Protein AF-0000000078037672 (afdb_homodimer)

Foldseek 3Di:
DAFEEEEEALDPVVQVVVCVVVVVVPHHYDYHNDLVRVLVCCVPVVGQEYEFEQDDPDDGSVNSVVVQVPPPVNVVGHHYHYDYPDPVVVVVVVCVVPPDPDDDDPPDDPVVVVVVVCVVVVHDPD/DAFEEEEEAQDPVVQVVVCVVVVVVPHHYDYHNDLVRVLVCCVPVVGQEYEFEQDDPDDGSVNSVVVQVPPPVNVVGHHYHYDYPDPVVVVVVVCVVPPDPDDDDPPDDPVVVVVVVCVVVVHDPD

InterPro domains:
  IPR001789 Signal transduction response regulator, receiver domain [PF00072] (5-117)
  IPR001789 Signal transduction response regulator, receiver domain [PS50110] (4-121)
  IPR001789 Signal transduction response regulator, receiver domain [SM00448] (3-117)
  IPR011006 CheY-like superfamily [SSF52172] (3-122)
  IPR039420 Transcriptional regulatory protein WalR-like [PTHR48111] (4-121)

Sequence (252 aa):
MSHKILVVDDEEAISLALEFLLKRAGYEVAVARDGVEALERIAKWRPDLVLLDIMMPGKDGFEVCQTVRGMSELTPQPKIFMLTAKGREVERTKGLAVGADDYVVKPFSTEELLKRVAQHLGSEAAMSHKILVVDDEEAISLALEFLLKRAGYEVAVARDGVEALERIAKWRPDLVLLDIMMPGKDGFEVCQTVRGMSELTPQPKIFMLTAKGREVERTKGLAVGADDYVVKPFSTEELLKRVAQHLGSEAA

pLDDT: mean 82.84, std 16.14, range [42.06, 98.44]

Solvent-accessible surface area (backbone atoms only — not comparable to full-atom values): 13136 Å² total; per-residue (Å²): 132,64,54,33,36,34,34,33,32,60,50,59,73,57,40,49,53,48,43,53,54,42,40,74,50,56,35,42,66,48,78,25,55,41,39,69,51,36,54,54,44,44,72,73,66,56,36,54,29,33,43,31,31,35,88,32,80,81,54,30,30,25,57,44,39,39,53,54,67,64,39,76,84,48,76,75,65,50,43,27,32,37,33,31,73,42,62,70,44,49,63,32,14,60,22,22,41,13,74,58,73,43,75,44,43,43,88,67,57,69,67,56,53,52,52,52,52,20,64,74,67,69,41,75,71,116,131,64,55,33,36,35,35,31,30,59,49,60,72,57,40,50,52,51,43,54,54,42,42,73,54,55,34,43,67,50,77,22,54,41,40,68,52,36,54,54,44,44,71,72,67,56,36,53,28,33,41,30,32,35,88,32,81,81,52,32,31,24,57,44,40,39,53,53,66,66,39,76,84,47,78,77,65,51,42,28,31,38,33,34,72,42,60,69,41,49,63,35,14,60,18,25,38,12,76,57,71,44,77,43,44,44,89,66,56,67,68,57,54,51,50,50,51,20,64,75,67,70,43,76,71,114

Nearest PDB structures (foldseek):
  4h60-assembly1_A  TM=7.393E-01  e=2.269E-09  Vibrio cholerae O395
  6ifh-assembly1_A  TM=7.103E-01  e=2.425E-09  Paenisporosarcina sp. TG-14
  3q15-assembly2_D-3  TM=7.397E-01  e=5.135E-08  Bacillus subtilis
  3c3m-assembly1_A-2  TM=6.784E-01  e=8.171E-08  Methanoculleus marisnigri JR1
  3gt7-assembly1_A  TM=6.636E-01  e=9.331E-08  Syntrophus aciditrophicus SB

Secondary structure (DSSP, 8-state):
-PPEEEEE-S-HHHHHHHHHHHHHTT-EEEEESSHHHHHHHHHHH--SEEEEES--SSS-HHHHHHHHHT-TT-SSPPEEEEEES-HHHHHHHHHHTS--SEEEESS--HHHHHHHHHHHHT----/-PPEEEEE-S-HHHHHHHHHHHHHTT-EEEEESSHHHHHHHHHHH--SEEEEES--SSS-HHHHHHHHHT-TT-SSPPEEEEEES-HHHHHHHHHHTTT-SEEEESS--HHHHHHHHHHHHT----

Radius of gyration: 20.52 Å; Cα contacts (8 Å, |Δi|>4): 484; chains: 2; bounding box: 32×61×44 Å

Organism: Hydrogenophilus therm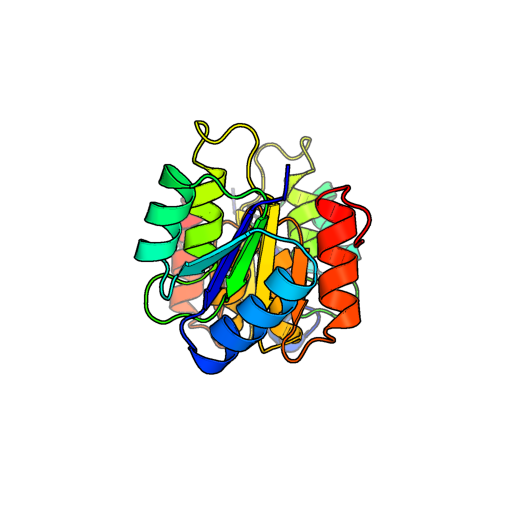oluteolus (NCBI:txid297)

Structure (mmCIF, N/CA/C/O backbone):
data_AF-0000000078037672-model_v1
#
loop_
_entity.id
_entity.type
_entity.pdbx_description
1 polymer 'Response regulator'
#
loop_
_atom_site.group_PDB
_atom_site.id
_atom_site.type_symbol
_atom_site.label_atom_id
_atom_site.label_alt_id
_atom_site.label_comp_id
_atom_site.label_asym_id
_atom_site.label_entity_id
_atom_site.label_seq_id
_atom_site.pdbx_PDB_ins_code
_atom_site.Cartn_x
_atom_site.Cartn_y
_atom_site.Cartn_z
_atom_site.occupancy
_atom_site.B_iso_or_equiv
_atom_site.auth_seq_id
_atom_site.auth_comp_id
_atom_site.auth_asym_id
_atom_site.auth_atom_id
_atom_site.pdbx_PDB_model_num
ATOM 1 N N . MET A 1 1 ? 8.938 -32.219 -2.871 1 64.56 1 MET A N 1
ATOM 2 C CA . MET A 1 1 ? 7.59 -32 -3.387 1 64.56 1 MET A CA 1
ATOM 3 C C . MET A 1 1 ? 7.5 -30.656 -4.109 1 64.56 1 MET A C 1
ATOM 5 O O . MET A 1 1 ? 8.273 -29.734 -3.826 1 64.56 1 MET A O 1
ATOM 9 N N . SER A 1 2 ? 6.816 -30.578 -5.254 1 89 2 SER A N 1
ATOM 10 C CA . SER A 1 2 ? 6.77 -29.375 -6.09 1 89 2 SER A CA 1
ATOM 11 C C . SER A 1 2 ? 6.004 -28.25 -5.402 1 89 2 SER A C 1
ATOM 13 O O . SER A 1 2 ? 4.984 -28.484 -4.754 1 89 2 SER A O 1
ATOM 15 N N . HIS A 1 3 ? 6.602 -27.172 -5.434 1 95.31 3 HIS A N 1
ATOM 16 C CA . HIS A 1 3 ? 5.922 -26.031 -4.832 1 95.31 3 HIS A CA 1
ATOM 17 C C . HIS A 1 3 ? 4.637 -25.703 -5.582 1 95.31 3 HIS A C 1
ATOM 19 O O . HIS A 1 3 ? 4.57 -25.859 -6.805 1 95.31 3 HIS A O 1
ATOM 25 N N . LYS A 1 4 ? 3.66 -25.344 -4.832 1 97.44 4 LYS A N 1
ATOM 26 C CA . LYS A 1 4 ? 2.359 -24.953 -5.367 1 97.44 4 LYS A CA 1
ATOM 27 C C . LYS A 1 4 ? 2.279 -23.438 -5.57 1 97.44 4 LYS A C 1
ATOM 29 O O . LYS A 1 4 ? 2.555 -22.672 -4.648 1 97.44 4 LYS A O 1
ATOM 34 N N . ILE A 1 5 ? 1.884 -23.047 -6.812 1 97.88 5 ILE A N 1
ATOM 35 C CA . ILE A 1 5 ? 1.756 -21.625 -7.113 1 97.88 5 ILE A CA 1
ATOM 36 C C . ILE A 1 5 ? 0.353 -21.344 -7.637 1 97.88 5 ILE A C 1
ATOM 38 O O . ILE A 1 5 ? -0.127 -22.016 -8.555 1 97.88 5 ILE A O 1
ATOM 42 N N . LEU A 1 6 ? -0.301 -20.375 -6.996 1 98.44 6 LEU A N 1
ATOM 43 C CA . LEU A 1 6 ? -1.594 -19.906 -7.477 1 98.44 6 LEU A CA 1
ATOM 44 C C . LEU A 1 6 ? -1.434 -18.609 -8.273 1 98.44 6 LEU A C 1
ATOM 46 O O . LEU A 1 6 ? -0.831 -17.656 -7.789 1 98.44 6 LEU A O 1
ATOM 50 N N . VAL A 1 7 ? -1.952 -18.625 -9.469 1 97.94 7 VAL A N 1
ATOM 51 C CA . VAL A 1 7 ? -1.982 -17.438 -10.312 1 97.94 7 VAL A CA 1
ATOM 52 C C . VAL A 1 7 ? -3.381 -16.812 -10.289 1 97.94 7 VAL A C 1
ATOM 54 O O . VAL A 1 7 ? -4.367 -17.484 -10.602 1 97.94 7 VAL A O 1
ATOM 57 N N . VAL A 1 8 ? -3.43 -15.539 -9.898 1 96.31 8 VAL A N 1
ATOM 58 C CA . VAL A 1 8 ? -4.703 -14.836 -9.805 1 96.31 8 VAL A CA 1
ATOM 59 C C . VAL A 1 8 ? -4.711 -13.648 -10.758 1 96.31 8 VAL A C 1
ATOM 61 O O . VAL A 1 8 ? -4.023 -12.656 -10.531 1 96.31 8 VAL A O 1
ATOM 64 N N . ASP A 1 9 ? -5.512 -13.789 -11.797 1 92.88 9 ASP A N 1
ATOM 65 C CA . ASP A 1 9 ? -5.609 -12.773 -12.844 1 92.88 9 ASP A CA 1
ATOM 66 C C . ASP A 1 9 ? -6.93 -12.891 -13.602 1 92.88 9 ASP A C 1
ATOM 68 O O . ASP A 1 9 ? -7.328 -13.992 -13.992 1 92.88 9 ASP A O 1
ATOM 72 N N . ASP A 1 10 ? -7.555 -11.781 -13.797 1 88.5 10 ASP A N 1
ATOM 73 C CA . ASP A 1 10 ? -8.836 -11.859 -14.5 1 88.5 10 ASP A CA 1
ATOM 74 C C . ASP A 1 10 ? -8.625 -11.922 -16.016 1 88.5 10 ASP A C 1
ATOM 76 O O . ASP A 1 10 ? -9.555 -12.266 -16.75 1 88.5 10 ASP A O 1
ATOM 80 N N . GLU A 1 11 ? -7.473 -11.555 -16.438 1 88 11 GLU A N 1
ATOM 81 C CA . GLU A 1 11 ? -7.16 -11.688 -17.844 1 88 11 GLU A CA 1
ATOM 82 C C . GLU A 1 11 ? -6.652 -13.086 -18.172 1 88 11 GLU A C 1
ATOM 84 O O . GLU A 1 11 ? -5.516 -13.438 -17.844 1 88 11 GLU A O 1
ATOM 89 N N . GLU A 1 12 ? -7.383 -13.828 -18.922 1 91.38 12 GLU A N 1
ATOM 90 C CA . GLU A 1 12 ? -7.121 -15.242 -19.188 1 91.38 12 GLU A CA 1
ATOM 91 C C . GLU A 1 12 ? -5.793 -15.422 -19.906 1 91.38 12 GLU A C 1
ATOM 93 O O . GLU A 1 12 ? -5.062 -16.375 -19.656 1 91.38 12 GLU A O 1
ATOM 98 N N . ALA A 1 13 ? -5.562 -14.516 -20.844 1 91.25 13 ALA A N 1
ATOM 99 C CA . ALA A 1 13 ? -4.328 -14.633 -21.609 1 91.25 13 ALA A CA 1
ATOM 100 C C . ALA A 1 13 ? -3.107 -14.586 -20.703 1 91.25 13 ALA A C 1
ATOM 102 O O . ALA A 1 13 ? -2.158 -15.352 -20.875 1 91.25 13 ALA A O 1
ATOM 103 N N . ILE A 1 14 ? -3.178 -13.781 -19.688 1 89.44 14 ILE A N 1
ATOM 104 C CA . ILE A 1 14 ? -2.061 -13.625 -18.766 1 89.44 14 ILE A CA 1
ATOM 105 C C . ILE A 1 14 ? -1.977 -14.844 -17.844 1 89.44 14 ILE A C 1
ATOM 107 O O . ILE A 1 14 ? -0.895 -15.391 -17.625 1 89.44 14 ILE A O 1
ATOM 111 N N . SER A 1 15 ? -3.072 -15.227 -17.281 1 94.25 15 SER A N 1
ATOM 112 C CA . SER A 1 15 ? -3.078 -16.359 -16.344 1 94.25 15 SER A CA 1
ATOM 113 C C . SER A 1 15 ? -2.615 -17.641 -17.031 1 94.25 15 SER A C 1
ATOM 115 O O . SER A 1 15 ? -1.881 -18.438 -16.453 1 94.25 15 SER A O 1
ATOM 117 N N . LEU A 1 16 ? -2.961 -17.844 -18.281 1 93.94 16 LEU A N 1
ATOM 118 C CA . LEU A 1 16 ? -2.57 -19.047 -19.016 1 93.94 16 LEU A CA 1
ATOM 119 C C . LEU A 1 16 ? -1.076 -19.016 -19.328 1 93.94 16 LEU A C 1
ATOM 121 O O . LEU A 1 16 ? -0.4 -20.047 -19.203 1 93.94 16 LEU A O 1
ATOM 125 N N . ALA A 1 17 ? -0.67 -17.922 -19.797 1 94.44 17 ALA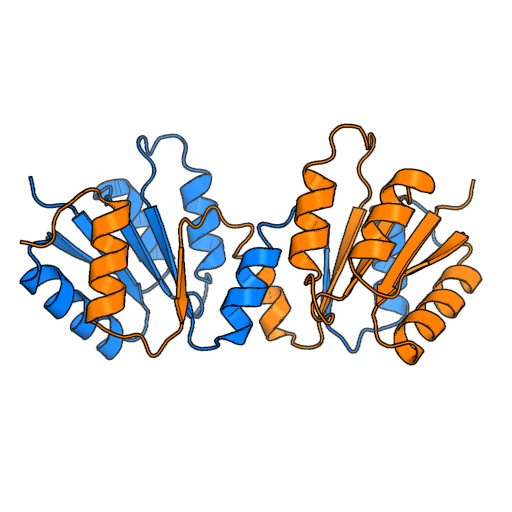 A N 1
ATOM 126 C CA . ALA A 1 17 ? 0.756 -17.781 -20.078 1 94.44 17 ALA A CA 1
ATOM 127 C C . ALA A 1 17 ? 1.594 -18.062 -18.828 1 94.44 17 ALA A C 1
ATOM 129 O O . ALA A 1 17 ? 2.586 -18.797 -18.906 1 94.44 17 ALA A O 1
ATOM 130 N N . LEU A 1 18 ? 1.169 -17.547 -17.719 1 96.44 18 LEU A N 1
ATOM 131 C CA . LEU A 1 18 ? 1.886 -17.75 -16.469 1 96.44 18 LEU A CA 1
ATOM 132 C C . LEU A 1 18 ? 1.801 -19.203 -16.016 1 96.44 18 LEU A C 1
ATOM 134 O O . LEU A 1 18 ? 2.777 -19.766 -15.516 1 96.44 18 LEU A O 1
ATOM 138 N N . GLU A 1 19 ? 0.658 -19.828 -16.203 1 97 19 GLU A N 1
ATOM 139 C CA . GLU A 1 19 ? 0.494 -21.234 -15.844 1 97 19 GLU A CA 1
ATOM 140 C C . GLU A 1 19 ? 1.464 -22.109 -16.625 1 97 19 GLU A C 1
ATOM 142 O O . GLU A 1 19 ? 2.139 -22.969 -16.062 1 97 19 GLU A O 1
ATOM 147 N N . PHE A 1 20 ? 1.532 -21.891 -17.891 1 96.06 20 PHE A N 1
ATOM 148 C CA . PHE A 1 20 ? 2.408 -22.672 -18.766 1 96.06 20 PHE A CA 1
ATOM 149 C C . PHE A 1 20 ? 3.865 -22.516 -18.344 1 96.06 20 PHE A C 1
ATOM 151 O O . PHE A 1 20 ? 4.578 -23.5 -18.172 1 96.06 20 PHE A O 1
ATOM 158 N N . LEU A 1 21 ? 4.195 -21.281 -18.141 1 95.38 21 LEU A N 1
ATOM 159 C CA . LEU A 1 21 ? 5.562 -20.953 -17.766 1 95.38 21 LEU A CA 1
ATOM 160 C C . LEU A 1 21 ? 5.949 -21.625 -16.453 1 95.38 21 LEU A C 1
ATOM 162 O O . LEU A 1 21 ? 7.004 -22.266 -16.375 1 95.38 21 LEU A O 1
ATOM 166 N N . LEU A 1 22 ? 5.125 -21.562 -15.492 1 96.75 22 LEU A N 1
ATOM 167 C CA . LEU A 1 22 ? 5.43 -22.062 -14.156 1 96.75 22 LEU A CA 1
ATOM 168 C C . LEU A 1 22 ? 5.398 -23.594 -14.133 1 96.75 22 LEU A C 1
ATOM 170 O O . LEU A 1 22 ? 6.207 -24.219 -13.445 1 96.75 22 LEU A O 1
ATOM 174 N N . LYS A 1 23 ? 4.5 -24.203 -14.883 1 96.69 23 LYS A N 1
ATOM 175 C CA . LYS A 1 23 ? 4.473 -25.656 -14.984 1 96.69 23 LYS A CA 1
ATOM 176 C C . LYS A 1 23 ? 5.742 -26.188 -15.641 1 96.69 23 LYS A C 1
ATOM 178 O O . LYS A 1 23 ? 6.301 -27.188 -15.195 1 96.69 23 LYS A O 1
ATOM 183 N N . ARG A 1 24 ? 6.16 -25.469 -16.625 1 95 24 ARG A N 1
ATOM 184 C CA . ARG A 1 24 ? 7.387 -25.859 -17.312 1 95 24 ARG A CA 1
ATOM 185 C C . ARG A 1 24 ? 8.586 -25.781 -16.375 1 95 24 ARG A C 1
ATOM 187 O O . ARG A 1 24 ? 9.539 -26.547 -16.516 1 95 24 ARG A O 1
ATOM 194 N N . ALA A 1 25 ? 8.492 -24.922 -15.422 1 94.38 25 ALA A N 1
ATOM 195 C CA . ALA A 1 25 ? 9.578 -24.734 -14.461 1 94.38 25 ALA A CA 1
ATOM 196 C C . ALA A 1 25 ? 9.5 -25.766 -13.336 1 94.38 25 ALA A C 1
ATOM 198 O O . ALA A 1 25 ? 10.375 -25.812 -12.469 1 94.38 25 ALA A O 1
ATOM 199 N N . GLY A 1 26 ? 8.445 -26.531 -13.289 1 94.75 26 GLY A N 1
ATOM 200 C CA . GLY A 1 26 ? 8.383 -27.641 -12.359 1 94.75 26 GLY A CA 1
ATOM 201 C C . GLY A 1 26 ? 7.441 -27.391 -11.195 1 94.75 26 GLY A C 1
ATOM 202 O O . GLY A 1 26 ? 7.418 -28.156 -10.234 1 94.75 26 GLY A O 1
ATOM 203 N N . TYR A 1 27 ? 6.609 -26.406 -11.266 1 96.69 27 TYR A N 1
ATOM 204 C CA . TYR A 1 27 ? 5.695 -26.094 -10.172 1 96.69 27 TYR A CA 1
ATOM 205 C C . TYR A 1 27 ? 4.316 -26.688 -10.43 1 96.69 27 TYR A C 1
ATOM 207 O O . TYR A 1 27 ? 3.949 -26.953 -11.57 1 96.69 27 TYR A O 1
ATOM 215 N N . GLU A 1 28 ? 3.668 -26.969 -9.391 1 97.62 28 GLU A N 1
ATOM 216 C CA . GLU A 1 28 ? 2.229 -27.203 -9.477 1 97.62 28 GLU A CA 1
ATOM 217 C C . GLU A 1 28 ? 1.464 -25.875 -9.508 1 97.62 28 GLU A C 1
ATOM 219 O O . GLU A 1 28 ? 1.705 -25 -8.688 1 97.62 28 GLU A O 1
ATOM 224 N N . VAL A 1 29 ? 0.578 -25.812 -10.492 1 97.81 29 VAL A N 1
ATOM 225 C CA . VAL A 1 29 ? 0.003 -24.484 -10.695 1 97.81 29 VAL A CA 1
ATOM 226 C C . VAL A 1 29 ? -1.52 -24.578 -10.758 1 97.81 29 VAL A C 1
ATOM 228 O O . VAL A 1 29 ? -2.064 -25.5 -11.375 1 97.81 29 VAL A O 1
ATOM 231 N N . ALA A 1 30 ? -2.188 -23.719 -10.141 1 98.12 30 ALA A N 1
ATOM 232 C CA . ALA A 1 30 ? -3.621 -23.484 -10.281 1 98.12 30 ALA A CA 1
ATOM 233 C C . ALA A 1 30 ? -3.896 -22.016 -10.633 1 98.12 30 ALA A C 1
ATOM 235 O O . ALA A 1 30 ? -3.023 -21.156 -10.484 1 98.12 30 ALA A O 1
ATOM 236 N N . VAL A 1 31 ? -5.129 -21.766 -11.102 1 97.62 31 VAL A N 1
ATOM 237 C CA . VAL A 1 31 ? -5.484 -20.422 -11.547 1 97.62 31 VAL A CA 1
ATOM 238 C C . VAL A 1 31 ? -6.801 -19.984 -10.906 1 97.62 31 VAL A C 1
ATOM 240 O O . VAL A 1 31 ? -7.695 -20.812 -10.703 1 97.62 31 VAL A O 1
ATOM 243 N N . ALA A 1 32 ? -6.875 -18.75 -10.555 1 96.44 32 ALA A N 1
ATOM 244 C CA . ALA A 1 32 ? -8.109 -18.078 -10.156 1 96.44 32 ALA A CA 1
ATOM 245 C C . ALA A 1 32 ? -8.336 -16.828 -11 1 96.44 32 ALA A C 1
ATOM 247 O O . ALA A 1 32 ? -7.383 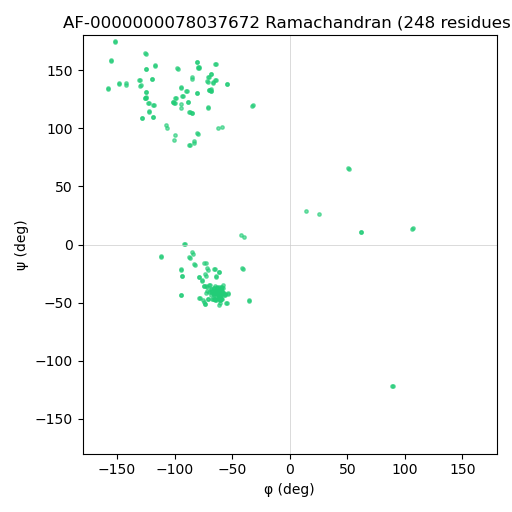-16.125 -11.367 1 96.44 32 ALA A O 1
ATOM 248 N N . ARG A 1 33 ? -9.602 -16.484 -11.172 1 92.44 33 ARG A N 1
ATOM 249 C CA . ARG A 1 33 ? -9.891 -15.43 -12.125 1 92.44 33 ARG A CA 1
ATOM 250 C C . ARG A 1 33 ? -10.406 -14.18 -11.422 1 92.44 33 ARG A C 1
ATOM 252 O O . ARG A 1 33 ? -10.672 -13.164 -12.062 1 92.44 33 ARG A O 1
ATOM 259 N N . ASP A 1 34 ? -10.711 -14.273 -10.164 1 88.44 34 ASP A N 1
ATOM 260 C CA . ASP A 1 34 ? -11.125 -13.125 -9.359 1 88.44 34 ASP A CA 1
ATOM 261 C C . ASP A 1 34 ? -10.758 -13.312 -7.895 1 88.44 34 ASP A C 1
ATOM 263 O O . ASP A 1 34 ? -10.242 -14.367 -7.508 1 88.44 34 ASP A O 1
ATOM 267 N N . GLY A 1 35 ? -10.969 -12.336 -7.086 1 89.38 35 GLY A N 1
ATOM 268 C CA . GLY A 1 35 ? -10.578 -12.344 -5.684 1 89.38 35 GLY A CA 1
ATOM 269 C C . GLY A 1 35 ? -11.305 -13.391 -4.867 1 89.38 35 GLY A C 1
ATOM 270 O O . GLY A 1 35 ? -10.711 -14.008 -3.975 1 89.38 35 GLY A O 1
ATOM 271 N N . VAL A 1 36 ? -12.562 -13.602 -5.211 1 89.69 36 VAL A N 1
ATOM 272 C CA . VAL A 1 36 ? -13.367 -14.57 -4.469 1 89.69 36 VAL A CA 1
ATOM 273 C C . VAL A 1 36 ? -12.836 -15.977 -4.715 1 89.69 36 VAL A C 1
ATOM 275 O O . VAL A 1 36 ? -12.586 -16.734 -3.766 1 89.69 36 VAL A O 1
ATOM 278 N N . GLU A 1 37 ? -12.609 -16.266 -5.918 1 94.38 37 GLU A N 1
ATOM 279 C CA . GLU A 1 37 ? -12.047 -17.562 -6.266 1 94.38 37 GLU A CA 1
ATOM 280 C C . GLU A 1 37 ? -10.656 -17.75 -5.668 1 94.38 37 GLU A C 1
ATOM 282 O O . GLU A 1 37 ? -10.305 -18.828 -5.223 1 94.38 37 GLU A O 1
ATOM 287 N N . ALA A 1 38 ? -9.93 -16.641 -5.66 1 96.31 38 ALA A N 1
ATOM 288 C CA . ALA A 1 38 ? -8.578 -16.688 -5.109 1 96.31 38 ALA A CA 1
ATOM 289 C C . ALA A 1 38 ? -8.594 -17.078 -3.631 1 96.31 38 ALA A C 1
ATOM 291 O O . ALA A 1 38 ? -7.859 -17.969 -3.207 1 96.31 38 ALA A O 1
ATOM 292 N N . LEU A 1 39 ? -9.445 -16.469 -2.902 1 93.94 39 LEU A N 1
ATOM 293 C CA . LEU A 1 39 ? -9.508 -16.719 -1.468 1 93.94 39 LEU A CA 1
ATOM 294 C C . LEU A 1 39 ? -9.953 -18.156 -1.188 1 93.94 39 LEU A C 1
ATOM 296 O O . LEU A 1 39 ? -9.43 -18.797 -0.274 1 93.94 39 LEU A O 1
ATOM 300 N N . GLU A 1 40 ? -10.875 -18.656 -2.004 1 95.31 40 GLU A N 1
ATOM 301 C CA . GLU A 1 40 ? -11.32 -20.031 -1.855 1 95.31 40 GLU A CA 1
ATOM 302 C C . GLU A 1 40 ? -10.188 -21.016 -2.117 1 95.31 40 GLU A C 1
ATOM 304 O O . GLU A 1 40 ? -9.992 -21.969 -1.362 1 95.31 40 GLU A O 1
ATOM 309 N N . ARG A 1 41 ? -9.414 -20.75 -3.117 1 97 41 ARG A N 1
ATOM 310 C CA . ARG A 1 41 ? -8.328 -21.641 -3.488 1 97 41 ARG A CA 1
ATOM 311 C C . ARG A 1 41 ? -7.188 -21.578 -2.477 1 97 41 ARG A C 1
ATOM 313 O O . ARG A 1 41 ? -6.555 -22.594 -2.174 1 97 41 ARG A O 1
ATOM 320 N N . ILE A 1 42 ? -6.965 -20.422 -1.977 1 96.81 42 ILE A N 1
ATOM 321 C CA . ILE A 1 42 ? -5.902 -20.266 -0.993 1 96.81 42 ILE A CA 1
ATOM 322 C C . ILE A 1 42 ? -6.242 -21.047 0.269 1 96.81 42 ILE A C 1
ATOM 324 O O . ILE A 1 42 ? -5.387 -21.75 0.826 1 96.81 42 ILE A O 1
ATOM 328 N N . ALA A 1 43 ? -7.473 -21 0.608 1 94.19 43 ALA A N 1
ATOM 329 C CA . ALA A 1 43 ? -7.918 -21.672 1.819 1 94.19 43 ALA A CA 1
ATOM 330 C C . ALA A 1 43 ? -7.867 -23.188 1.643 1 94.19 43 ALA A C 1
ATOM 332 O O . ALA A 1 43 ? -7.488 -23.922 2.566 1 94.19 43 ALA A O 1
ATOM 333 N N . LYS A 1 44 ? -8.141 -23.688 0.479 1 95.19 44 LYS A N 1
ATOM 334 C CA . LYS A 1 44 ? -8.289 -25.125 0.252 1 95.19 44 LYS A CA 1
ATOM 335 C C . LYS A 1 44 ? -6.977 -25.75 -0.22 1 95.19 44 LYS A C 1
ATOM 337 O O . LYS A 1 44 ? -6.605 -26.844 0.224 1 95.19 44 LYS A O 1
ATOM 342 N N . TRP A 1 45 ? -6.348 -25.078 -1.093 1 96.81 45 TRP A N 1
ATOM 343 C CA . TRP A 1 45 ? -5.199 -25.656 -1.774 1 96.81 45 TRP A CA 1
ATOM 344 C C . TRP A 1 45 ? -3.898 -25.266 -1.088 1 96.81 45 TRP A C 1
ATOM 346 O O . TRP A 1 45 ? -2.861 -25.906 -1.292 1 96.81 45 TRP A O 1
ATOM 356 N N . ARG A 1 46 ? -3.92 -24.203 -0.34 1 95.75 46 ARG A N 1
ATOM 357 C CA . ARG A 1 46 ? -2.807 -23.719 0.465 1 95.75 46 ARG A CA 1
ATOM 358 C C . ARG A 1 46 ? -1.534 -23.609 -0.369 1 95.75 46 ARG A C 1
ATOM 360 O O . ARG A 1 46 ? -0.54 -24.281 -0.086 1 95.75 46 ARG A O 1
ATOM 367 N N . PRO A 1 47 ? -1.55 -22.75 -1.326 1 97.69 47 PRO A N 1
ATOM 368 C CA . PRO A 1 47 ? -0.346 -22.562 -2.141 1 97.69 47 PRO A CA 1
ATOM 369 C C . PRO A 1 47 ? 0.828 -22.016 -1.338 1 97.69 47 PRO A C 1
ATOM 371 O O . PRO A 1 47 ? 0.626 -21.375 -0.297 1 97.69 47 PRO A O 1
ATOM 374 N N . ASP A 1 48 ? 1.995 -22.344 -1.906 1 96.31 48 ASP A N 1
ATOM 375 C CA . ASP A 1 48 ? 3.209 -21.797 -1.309 1 96.31 48 ASP A CA 1
ATOM 376 C C . ASP A 1 48 ? 3.424 -20.344 -1.731 1 96.31 48 ASP A C 1
ATOM 378 O O . ASP A 1 48 ? 4.066 -19.578 -1.017 1 96.31 48 ASP A O 1
ATOM 382 N N . LEU A 1 49 ? 2.922 -20 -2.883 1 96.75 49 LEU A N 1
ATOM 383 C CA . LEU A 1 49 ? 3.092 -18.672 -3.463 1 96.75 49 LEU A CA 1
ATOM 384 C C . LEU A 1 49 ? 1.877 -18.281 -4.301 1 96.75 49 LEU A C 1
ATOM 386 O O . LEU A 1 49 ? 1.312 -19.125 -5.008 1 96.75 49 LEU A O 1
ATOM 390 N N . VAL A 1 50 ? 1.489 -17.031 -4.148 1 97.12 50 VAL A N 1
ATOM 391 C CA . VAL A 1 50 ? 0.388 -16.484 -4.934 1 97.12 50 VAL A CA 1
ATOM 392 C C . VAL A 1 50 ? 0.896 -15.336 -5.805 1 97.12 50 VAL A C 1
ATOM 394 O O . VAL A 1 50 ? 1.521 -14.398 -5.305 1 97.12 50 VAL A O 1
ATOM 397 N N . LEU A 1 51 ? 0.763 -15.461 -7.105 1 95.75 51 LEU A N 1
ATOM 398 C CA . LEU A 1 51 ? 0.879 -14.328 -8.016 1 95.75 51 LEU A CA 1
ATOM 399 C C . LEU A 1 51 ? -0.463 -13.617 -8.18 1 95.75 51 LEU A C 1
ATOM 401 O O . LEU A 1 51 ? -1.397 -14.172 -8.758 1 95.75 51 LEU A O 1
ATOM 405 N N . LEU A 1 52 ? -0.52 -12.398 -7.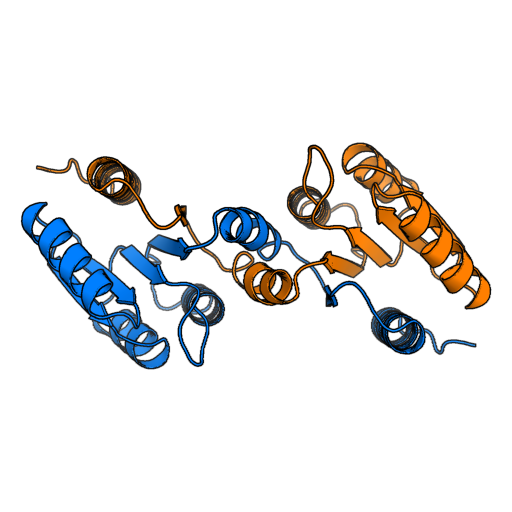715 1 92 52 LEU A N 1
ATOM 406 C CA . LEU A 1 52 ? -1.799 -11.719 -7.543 1 92 52 LEU A CA 1
ATOM 407 C C . LEU A 1 52 ? -1.837 -10.414 -8.336 1 92 52 LEU A C 1
ATOM 409 O O . LEU A 1 52 ? -1.103 -9.477 -8.031 1 92 52 LEU A O 1
ATOM 413 N N . ASP A 1 53 ? -2.744 -10.43 -9.344 1 86.56 53 ASP A N 1
ATOM 414 C CA . ASP A 1 53 ? -2.967 -9.195 -10.086 1 86.56 53 ASP A CA 1
ATOM 415 C C . ASP A 1 53 ? -3.648 -8.141 -9.211 1 86.56 53 ASP A C 1
ATOM 417 O O . ASP A 1 53 ? -4.633 -8.438 -8.531 1 86.56 53 ASP A O 1
ATOM 421 N N . ILE A 1 54 ? -3.205 -7.027 -9.227 1 77.69 54 ILE A N 1
ATOM 422 C CA . ILE A 1 54 ? -3.779 -5.953 -8.422 1 77.69 54 ILE A CA 1
ATOM 423 C C . ILE A 1 54 ? -5.105 -5.504 -9.023 1 77.69 54 ILE A C 1
ATOM 425 O O . ILE A 1 54 ? -6.105 -5.371 -8.32 1 77.69 54 ILE A O 1
ATOM 429 N N . MET A 1 55 ? -5.113 -5.191 -10.336 1 71.44 55 MET A N 1
ATOM 430 C CA . MET A 1 55 ? -6.285 -4.633 -11.008 1 71.44 55 MET A CA 1
ATOM 431 C C . MET A 1 55 ? -7.215 -5.738 -11.5 1 71.44 55 MET A C 1
ATOM 433 O O . MET A 1 55 ? -6.965 -6.344 -12.539 1 71.44 55 MET A O 1
ATOM 437 N N . MET A 1 56 ? -8.055 -6.176 -10.656 1 74.44 56 MET A N 1
ATOM 438 C CA . MET A 1 56 ? -9.125 -7.09 -11.039 1 74.44 56 MET A CA 1
ATOM 439 C C . MET A 1 56 ? -10.492 -6.484 -10.75 1 74.44 56 MET A C 1
ATOM 441 O O . MET A 1 56 ? -10.625 -5.629 -9.875 1 74.44 56 MET A O 1
ATOM 445 N N . PRO A 1 57 ? -11.344 -6.797 -11.688 1 63.06 57 PRO A N 1
ATOM 446 C CA . PRO A 1 57 ? -12.688 -6.312 -11.383 1 63.06 57 PRO A CA 1
ATOM 447 C C . PRO A 1 57 ? -13.195 -6.781 -10.023 1 63.06 57 PRO A C 1
ATOM 449 O O . PRO A 1 57 ? -12.977 -7.934 -9.641 1 63.06 57 PRO A O 1
ATOM 452 N N . GLY A 1 58 ? -13.875 -5.906 -9.203 1 54.5 58 GLY A N 1
ATOM 453 C CA . GLY A 1 58 ? -14.398 -6.234 -7.887 1 54.5 58 GLY A CA 1
ATOM 454 C C . GLY A 1 58 ? -13.406 -5.992 -6.77 1 54.5 58 GLY A C 1
ATOM 455 O O . GLY A 1 58 ? -12.953 -4.863 -6.566 1 54.5 58 GLY A O 1
ATOM 456 N N . LYS A 1 59 ? -13.203 -7.18 -6.102 1 55.78 59 LYS A N 1
ATOM 457 C CA . LYS A 1 59 ? -12.219 -7.094 -5.031 1 55.78 59 LYS A CA 1
ATOM 458 C C . LYS A 1 59 ? -10.805 -6.926 -5.598 1 55.78 59 LYS A C 1
ATOM 460 O O . LYS A 1 59 ? -10.312 -7.801 -6.316 1 55.78 59 LYS A O 1
ATOM 465 N N . ASP A 1 60 ? -10.211 -5.816 -5.277 1 68.56 60 ASP A N 1
ATOM 466 C CA . ASP A 1 60 ? -8.906 -5.613 -5.898 1 68.56 60 ASP A CA 1
ATOM 467 C C . ASP A 1 60 ? -7.824 -6.426 -5.191 1 68.56 60 ASP A C 1
ATOM 469 O O . ASP A 1 60 ? -8.078 -7.039 -4.156 1 68.56 60 ASP A O 1
ATOM 473 N N . GLY A 1 61 ? -6.742 -6.832 -5.883 1 78.44 61 GLY A N 1
ATOM 474 C CA . GLY A 1 61 ? -5.625 -7.633 -5.406 1 78.44 61 GLY A CA 1
ATOM 475 C C . GLY A 1 61 ? -5.18 -7.258 -4.004 1 78.44 61 GLY A C 1
ATOM 476 O O . GLY A 1 61 ? -4.75 -8.117 -3.234 1 78.44 61 GLY A O 1
ATOM 477 N N . PHE A 1 62 ? -5.539 -6.082 -3.646 1 73.75 62 PHE A N 1
ATOM 478 C CA . PHE A 1 62 ? -5.137 -5.621 -2.324 1 73.75 62 PHE A CA 1
ATOM 479 C C . PHE A 1 62 ? -6.027 -6.223 -1.245 1 73.75 62 PHE A C 1
ATOM 481 O O . PHE A 1 62 ? -5.539 -6.656 -0.199 1 73.75 62 PHE A O 1
ATOM 488 N N . GLU A 1 63 ? -7.219 -6.168 -1.501 1 73.56 63 GLU A N 1
ATOM 489 C CA . GLU A 1 63 ? -8.164 -6.746 -0.554 1 73.56 63 GLU A CA 1
ATOM 490 C C . GLU A 1 63 ? -7.902 -8.234 -0.349 1 73.56 63 GLU A C 1
ATOM 492 O O . GLU A 1 63 ? -7.992 -8.734 0.773 1 73.56 63 GLU A O 1
ATOM 497 N N . VAL A 1 64 ? -7.566 -8.859 -1.412 1 84.75 64 VAL A N 1
ATOM 498 C CA . VAL A 1 64 ? -7.254 -10.281 -1.319 1 84.75 64 VAL A CA 1
ATOM 499 C C . VAL A 1 64 ? -6.016 -10.484 -0.448 1 84.75 64 VAL A C 1
ATOM 501 O O . VAL A 1 64 ? -6.02 -11.312 0.465 1 84.75 64 VAL A O 1
ATOM 504 N N . CYS A 1 65 ? -4.977 -9.719 -0.702 1 85.06 65 CYS A N 1
ATOM 505 C CA . CYS A 1 65 ? -3.732 -9.828 0.055 1 85.06 65 CYS A CA 1
ATOM 506 C C . CYS A 1 65 ? -3.973 -9.578 1.538 1 85.06 65 CYS A C 1
ATOM 508 O O . CYS A 1 65 ? -3.525 -10.352 2.387 1 85.06 65 CYS A O 1
ATOM 510 N N . GLN A 1 66 ? -4.746 -8.617 1.766 1 74.75 66 GLN A N 1
ATOM 511 C CA . GLN A 1 66 ? -5.051 -8.273 3.15 1 74.75 66 GLN A CA 1
ATOM 512 C C . GLN A 1 66 ? -5.809 -9.398 3.842 1 74.75 66 GLN A C 1
ATOM 514 O O . GLN A 1 66 ? -5.508 -9.75 4.988 1 74.75 66 GLN A O 1
ATOM 519 N N . THR A 1 67 ? -6.77 -9.859 3.17 1 81.88 67 THR A N 1
ATOM 520 C CA . THR A 1 67 ? -7.574 -10.945 3.727 1 81.88 67 THR A CA 1
ATOM 521 C C . THR A 1 67 ? -6.707 -12.156 4.043 1 81.88 67 THR A C 1
ATOM 523 O O . THR A 1 67 ? -6.816 -12.742 5.121 1 81.88 67 THR A O 1
ATOM 526 N N . VAL A 1 68 ? -5.801 -12.469 3.188 1 88.5 68 VAL A N 1
ATOM 527 C CA . VAL A 1 68 ? -4.941 -13.633 3.365 1 88.5 68 VAL A CA 1
ATOM 528 C C . VAL A 1 68 ? -4.035 -13.422 4.578 1 88.5 68 VAL A C 1
ATOM 530 O O . VAL A 1 68 ? -3.852 -14.336 5.387 1 88.5 68 VAL A O 1
ATOM 533 N N . ARG A 1 69 ? -3.498 -12.25 4.707 1 83.94 69 ARG A N 1
ATOM 534 C CA . ARG A 1 69 ? -2.592 -11.961 5.816 1 83.94 69 ARG A CA 1
ATOM 535 C C . ARG A 1 69 ? -3.324 -12.023 7.152 1 83.94 69 ARG A C 1
ATOM 537 O O . ARG A 1 69 ? -2.715 -12.281 8.188 1 83.94 69 ARG A O 1
ATOM 544 N N . GLY A 1 70 ? -4.512 -11.891 7.07 1 76.69 70 GLY A N 1
ATOM 545 C CA . GLY A 1 70 ? -5.312 -11.977 8.281 1 76.69 70 GLY A CA 1
ATOM 546 C C . GLY A 1 70 ? -5.73 -13.398 8.617 1 76.69 70 GLY A C 1
ATOM 547 O O . GLY A 1 70 ? -6.281 -13.641 9.695 1 76.69 70 GLY A O 1
ATOM 548 N N . MET A 1 71 ? -5.516 -14.258 7.703 1 83.19 71 MET A N 1
ATOM 549 C CA . MET A 1 71 ? -5.875 -15.656 7.934 1 83.19 71 MET A CA 1
ATOM 550 C C . MET A 1 71 ? -4.809 -16.359 8.766 1 83.19 71 MET A C 1
ATOM 552 O O . MET A 1 71 ? -3.863 -16.922 8.219 1 83.19 71 MET A O 1
ATOM 556 N N . SER A 1 72 ? -4.926 -16.469 10 1 82.06 72 SER A N 1
ATOM 557 C CA . SER A 1 72 ? -3.941 -17.016 10.93 1 82.06 72 SER A CA 1
ATOM 558 C C . SER A 1 72 ? -3.811 -18.531 10.773 1 82.06 72 SER A C 1
ATOM 560 O O . SER A 1 72 ? -2.801 -19.125 11.164 1 82.06 72 SER A O 1
ATOM 562 N N . GLU A 1 73 ? -4.859 -19.141 10.203 1 88.56 73 GLU A N 1
ATOM 563 C CA . GLU A 1 73 ? -4.84 -20.594 10.047 1 88.56 73 GLU A CA 1
ATOM 564 C C . GLU A 1 73 ? -3.879 -21.016 8.945 1 88.56 73 GLU A C 1
ATOM 566 O O . GLU A 1 73 ? -3.521 -22.188 8.844 1 88.56 73 GLU A O 1
ATOM 571 N N . LEU A 1 74 ? -3.525 -20.062 8.156 1 87.44 74 LEU A N 1
ATOM 572 C CA . LEU A 1 74 ? -2.566 -20.359 7.098 1 87.44 74 LEU A CA 1
ATOM 573 C C . LEU A 1 74 ? -1.137 -20.297 7.621 1 87.44 74 LEU A C 1
ATOM 575 O O . LEU A 1 74 ? -0.519 -19.219 7.609 1 87.44 74 LEU A O 1
ATOM 579 N N . THR A 1 75 ? -0.647 -21.406 8.117 1 88.06 75 THR A N 1
ATOM 580 C CA . THR A 1 75 ? 0.71 -21.531 8.641 1 88.06 75 THR A CA 1
ATOM 581 C C . THR A 1 75 ? 1.429 -22.719 8.023 1 88.06 75 THR A C 1
ATOM 583 O O . THR A 1 75 ? 1.031 -23.875 8.234 1 88.06 75 THR A O 1
ATOM 586 N N . PRO A 1 76 ? 2.393 -22.359 7.164 1 88.62 76 PRO A N 1
ATOM 587 C CA . PRO A 1 76 ? 2.969 -21.031 6.883 1 88.62 76 PRO A CA 1
ATOM 588 C C . PRO A 1 76 ? 2.109 -20.203 5.934 1 88.62 76 PRO A C 1
ATOM 590 O O . PRO A 1 76 ? 1.305 -20.766 5.18 1 88.62 76 PRO A O 1
ATOM 593 N N . GLN A 1 77 ? 2.244 -18.938 5.957 1 91.5 77 GLN A N 1
ATOM 594 C CA . GLN A 1 77 ? 1.575 -18.031 5.02 1 91.5 77 GLN A CA 1
ATOM 595 C C . GLN A 1 77 ? 2.182 -18.156 3.621 1 91.5 77 GLN A C 1
ATOM 597 O O . GLN A 1 77 ? 3.398 -18.281 3.477 1 91.5 77 GLN A O 1
ATOM 602 N N . PRO A 1 78 ? 1.301 -18.125 2.664 1 95.5 78 PRO A N 1
ATOM 603 C CA . PRO A 1 78 ? 1.899 -18.109 1.327 1 95.5 78 PRO A CA 1
ATOM 604 C C . PRO A 1 78 ? 2.643 -16.797 1.031 1 95.5 78 PRO A C 1
ATOM 606 O O . PRO A 1 78 ? 2.264 -15.742 1.534 1 95.5 78 PRO A O 1
ATOM 609 N N . LYS A 1 79 ? 3.678 -16.953 0.266 1 93.12 79 LYS A N 1
ATOM 610 C CA . LYS A 1 79 ? 4.258 -15.75 -0.317 1 93.12 79 LYS A CA 1
ATOM 611 C C . LYS A 1 79 ? 3.295 -15.102 -1.308 1 93.12 79 LYS A C 1
ATOM 613 O O . LYS A 1 79 ? 2.6 -15.797 -2.051 1 93.12 79 LYS A O 1
ATOM 618 N N . ILE A 1 80 ? 3.215 -13.805 -1.278 1 91.81 80 ILE A N 1
ATOM 619 C CA . ILE A 1 80 ? 2.334 -13.125 -2.223 1 91.81 80 ILE A CA 1
ATOM 620 C C . ILE A 1 80 ? 3.139 -12.133 -3.053 1 91.81 80 ILE A C 1
ATOM 622 O O . ILE A 1 80 ? 3.787 -11.234 -2.502 1 91.81 80 ILE A O 1
ATOM 626 N N . PHE A 1 81 ? 3.1 -12.336 -4.43 1 88.81 81 PHE A N 1
ATOM 627 C CA . PHE A 1 81 ? 3.588 -11.367 -5.398 1 88.81 81 PHE A CA 1
ATOM 628 C C . PHE A 1 81 ? 2.434 -10.57 -5.996 1 88.81 81 PHE A C 1
ATOM 630 O O . PHE A 1 81 ? 1.507 -11.141 -6.57 1 88.81 81 PHE A O 1
ATOM 637 N N . MET A 1 82 ? 2.488 -9.312 -5.852 1 85.81 82 MET A N 1
ATOM 638 C CA . MET A 1 82 ? 1.498 -8.461 -6.504 1 85.81 82 MET A CA 1
ATOM 639 C C . MET A 1 82 ? 1.951 -8.086 -7.91 1 85.81 82 MET A C 1
ATOM 641 O O . MET A 1 82 ? 3.072 -7.609 -8.102 1 85.81 82 MET A O 1
ATOM 645 N N . LEU A 1 83 ? 1.124 -8.422 -8.906 1 84.25 83 LEU A N 1
ATOM 646 C CA . LEU A 1 83 ? 1.381 -8.047 -10.297 1 84.25 83 LEU A CA 1
ATOM 647 C C . LEU A 1 83 ? 0.659 -6.746 -10.648 1 84.25 83 LEU A C 1
ATOM 649 O O . LEU A 1 83 ? -0.513 -6.574 -10.305 1 84.25 83 LEU A O 1
ATOM 653 N N . THR A 1 84 ? 1.374 -5.793 -11.352 1 73.5 84 THR A N 1
ATOM 654 C CA . THR A 1 84 ? 0.778 -4.496 -11.648 1 73.5 84 THR A CA 1
ATOM 655 C C . THR A 1 84 ? 1.184 -4.027 -13.047 1 73.5 84 THR A C 1
ATOM 657 O O . THR A 1 84 ? 2.277 -4.34 -13.516 1 73.5 84 THR A O 1
ATOM 660 N N . ALA A 1 85 ? 0.229 -3.434 -13.891 1 66.62 85 ALA A N 1
ATOM 661 C CA . ALA A 1 85 ? 0.567 -2.85 -15.188 1 66.62 85 ALA A CA 1
ATOM 662 C C . ALA A 1 85 ? 1.31 -1.527 -15.016 1 66.62 85 ALA A C 1
ATOM 664 O O . ALA A 1 85 ? 1.909 -1.018 -15.969 1 66.62 85 ALA A O 1
ATOM 665 N N . LYS A 1 86 ? 1.112 -0.895 -14.016 1 55.78 86 LYS A N 1
ATOM 666 C CA . LYS A 1 86 ? 1.654 0.457 -13.906 1 55.78 86 LYS A CA 1
ATOM 667 C C . LYS A 1 86 ? 2.828 0.501 -12.93 1 55.78 86 LYS A C 1
ATOM 669 O O . LYS A 1 86 ? 2.711 0.063 -11.781 1 55.78 86 LYS A O 1
ATOM 674 N N . GLY A 1 87 ? 3.977 0.545 -13.469 1 53.62 87 GLY A N 1
ATOM 675 C CA . GLY A 1 87 ? 5.156 0.725 -12.641 1 53.62 87 GLY A CA 1
ATOM 676 C C . GLY A 1 87 ? 4.918 1.637 -11.453 1 53.62 87 GLY A C 1
ATOM 677 O O . GLY A 1 87 ? 5.359 1.344 -10.336 1 53.62 87 GLY A O 1
ATOM 678 N N . ARG A 1 88 ? 4.332 2.717 -11.797 1 47.53 88 ARG A N 1
ATOM 679 C CA . ARG A 1 88 ? 4.062 3.713 -10.766 1 47.53 88 ARG A CA 1
ATOM 680 C C . ARG A 1 88 ? 3.143 3.146 -9.688 1 47.53 88 ARG A C 1
ATOM 682 O O . ARG A 1 88 ? 3.209 3.559 -8.531 1 47.53 88 ARG A O 1
ATOM 689 N N . GLU A 1 89 ? 2.447 2.174 -10.109 1 47 89 GLU A N 1
ATOM 690 C CA . GLU A 1 89 ? 1.502 1.556 -9.188 1 47 89 GLU A CA 1
ATOM 691 C C . GLU A 1 89 ? 2.227 0.742 -8.117 1 47 89 GLU A C 1
ATOM 693 O O . GLU A 1 89 ? 1.809 0.717 -6.957 1 47 89 GLU A O 1
ATOM 698 N N . VAL A 1 90 ? 3.273 0.03 -8.469 1 47.62 90 VAL A N 1
ATOM 699 C CA . VAL A 1 90 ? 4.078 -0.693 -7.488 1 47.62 90 VAL A CA 1
ATOM 700 C C . VAL A 1 90 ? 4.562 0.27 -6.406 1 47.62 90 VAL A C 1
ATOM 702 O O . VAL A 1 90 ? 4.531 -0.056 -5.219 1 47.62 90 VAL A O 1
ATOM 705 N N . GLU A 1 91 ? 5.082 1.263 -6.863 1 46.5 91 GLU A N 1
ATOM 706 C CA . GLU A 1 91 ? 5.613 2.244 -5.918 1 46.5 91 GLU A CA 1
ATOM 707 C C . GLU A 1 91 ? 4.551 2.658 -4.902 1 46.5 91 GLU A C 1
ATOM 709 O O . GLU A 1 91 ? 4.852 2.812 -3.715 1 46.5 91 GLU A O 1
ATOM 714 N N . ARG A 1 92 ? 3.416 2.836 -5.43 1 44.75 92 ARG A N 1
ATOM 715 C CA . ARG A 1 92 ? 2.293 3.266 -4.602 1 44.75 92 ARG A CA 1
ATOM 716 C C . ARG A 1 92 ? 1.878 2.168 -3.627 1 44.75 92 ARG A C 1
ATOM 718 O O . ARG A 1 92 ? 1.562 2.447 -2.469 1 44.75 92 ARG A O 1
ATOM 725 N N . THR A 1 93 ? 1.9 0.969 -4.172 1 46.28 93 THR A N 1
ATOM 726 C CA . THR A 1 93 ? 1.461 -0.19 -3.404 1 46.28 93 THR A CA 1
ATOM 727 C C . THR A 1 93 ? 2.336 -0.381 -2.168 1 46.28 93 THR A C 1
ATOM 729 O O . THR A 1 93 ? 1.84 -0.749 -1.102 1 46.28 93 THR A O 1
ATOM 732 N N . LYS A 1 94 ? 3.539 -0.192 -2.26 1 46.69 94 LYS A N 1
ATOM 733 C CA . LYS A 1 94 ? 4.414 -0.268 -1.095 1 46.69 94 LYS A CA 1
ATOM 734 C C . LYS A 1 94 ? 3.979 0.716 -0.013 1 46.69 94 LYS A C 1
ATOM 736 O O . LYS A 1 94 ? 4.117 0.438 1.18 1 46.69 94 LYS A O 1
ATOM 741 N N . GLY A 1 95 ? 3.549 1.824 -0.444 1 45.81 95 GLY A N 1
ATOM 742 C CA . GLY A 1 95 ? 3.219 2.875 0.507 1 45.81 95 GLY A CA 1
ATOM 743 C C . GLY A 1 95 ? 2.061 2.512 1.417 1 45.81 95 GLY A C 1
ATOM 744 O O . GLY A 1 95 ? 1.985 2.982 2.555 1 45.81 95 GLY A O 1
ATOM 745 N N . LEU A 1 96 ? 1.001 1.841 0.86 1 46.06 96 LEU A N 1
ATOM 746 C CA . LEU A 1 96 ? -0.177 1.533 1.663 1 46.06 96 LEU A CA 1
ATOM 747 C C . LEU A 1 96 ? 0.184 0.625 2.832 1 46.06 96 LEU A C 1
ATOM 749 O O . LEU A 1 96 ? -0.391 0.744 3.918 1 46.06 96 LEU A O 1
ATOM 753 N N . ALA A 1 97 ? 0.89 -0.499 2.42 1 46.53 97 ALA A N 1
ATOM 754 C CA . ALA A 1 97 ? 1.225 -1.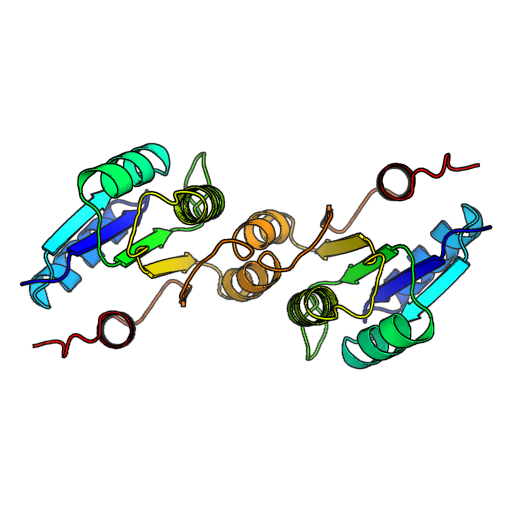225 3.643 1 46.53 97 ALA A CA 1
ATOM 755 C C . ALA A 1 97 ? 1.677 -0.269 4.742 1 46.53 97 ALA A C 1
ATOM 757 O O . ALA A 1 97 ? 2.008 -0.699 5.852 1 46.53 97 ALA A O 1
ATOM 758 N N . VAL A 1 98 ? 1.472 1.019 4.328 1 53.75 98 VAL A N 1
ATOM 759 C CA . VAL A 1 98 ? 2.125 1.961 5.23 1 53.75 98 VAL A CA 1
ATOM 760 C C . VAL A 1 98 ? 1.102 2.539 6.207 1 53.75 98 VAL A C 1
ATOM 762 O O . VAL A 1 98 ? -0.072 2.697 5.859 1 53.75 98 VAL A O 1
ATOM 765 N N . GLY A 1 99 ? 0.819 2.166 7.312 1 65.5 99 GLY A N 1
ATOM 766 C CA . GLY A 1 99 ? 0.232 2.607 8.57 1 65.5 99 GLY A CA 1
ATOM 767 C C . GLY A 1 99 ? -0.515 3.922 8.453 1 65.5 99 GLY A C 1
ATOM 768 O O . GLY A 1 99 ? -0.724 4.617 9.445 1 65.5 99 GLY A O 1
ATOM 769 N N . ALA A 1 100 ? -1.098 4.191 7.113 1 77.31 100 ALA A N 1
ATOM 770 C CA . ALA A 1 100 ? -1.842 5.441 6.984 1 77.31 100 ALA A CA 1
ATOM 771 C C . ALA A 1 100 ? -3.246 5.305 7.566 1 77.31 100 ALA A C 1
ATOM 773 O O . ALA A 1 100 ? -3.85 4.23 7.504 1 77.31 100 ALA A O 1
ATOM 774 N N . ASP A 1 101 ? -3.779 6.473 8.039 1 81.94 101 ASP A N 1
ATOM 775 C CA . ASP A 1 101 ? -5.121 6.488 8.617 1 81.94 101 ASP A CA 1
ATOM 776 C C . ASP A 1 101 ? -6.164 6.848 7.562 1 81.94 101 ASP A C 1
ATOM 778 O O . ASP A 1 101 ? -7.34 6.496 7.699 1 81.94 101 ASP A O 1
ATOM 782 N N . ASP A 1 102 ? -5.785 7.629 6.48 1 81.06 102 ASP A N 1
ATOM 783 C CA . ASP A 1 102 ? -6.672 8.055 5.402 1 81.06 102 ASP A CA 1
ATOM 784 C C . ASP A 1 102 ? -5.887 8.344 4.125 1 81.06 102 ASP A C 1
ATOM 786 O O . ASP A 1 102 ? -4.668 8.516 4.168 1 81.06 102 ASP A O 1
ATOM 790 N N . TYR A 1 103 ? -6.637 8.273 2.969 1 78.94 103 TYR A N 1
ATOM 791 C CA . TYR A 1 103 ? -6.09 8.617 1.66 1 78.94 103 TYR A CA 1
ATOM 792 C C . TYR A 1 103 ? -6.934 9.688 0.977 1 78.94 103 TYR A C 1
ATOM 794 O O . TYR A 1 103 ? -8.164 9.586 0.946 1 78.94 103 TYR A O 1
ATOM 802 N N . VAL A 1 104 ? -6.246 10.773 0.451 1 81.69 104 VAL A N 1
ATOM 803 C CA . VAL A 1 104 ? -6.934 11.891 -0.186 1 81.69 104 VAL A CA 1
ATOM 804 C C . VAL A 1 104 ? -6.375 12.109 -1.591 1 81.69 104 VAL A C 1
ATOM 806 O O . VAL A 1 104 ? -5.164 12.25 -1.769 1 81.69 104 VAL A O 1
ATOM 809 N N . VAL A 1 105 ? -7.266 12.117 -2.572 1 78 105 VAL A N 1
ATOM 810 C CA . VAL A 1 105 ? -6.848 12.273 -3.963 1 78 105 VAL A CA 1
ATOM 811 C C . VAL A 1 105 ? -6.82 13.758 -4.328 1 78 105 VAL A C 1
ATOM 813 O O . VAL A 1 105 ? -7.754 14.5 -4.016 1 78 105 VAL A O 1
ATOM 816 N N . LYS A 1 106 ? -5.746 14.102 -4.914 1 79.56 106 LYS A N 1
ATOM 817 C CA . LYS A 1 106 ? -5.652 15.445 -5.469 1 79.56 106 LYS A CA 1
ATOM 818 C C . LYS A 1 106 ? -6.25 15.508 -6.867 1 79.56 106 LYS A C 1
ATOM 820 O O . LYS A 1 106 ? -6.078 14.586 -7.664 1 79.56 106 LYS A O 1
ATOM 825 N N . PRO A 1 107 ? -6.938 16.609 -7.301 1 82.12 107 PRO A N 1
ATOM 826 C CA . PRO A 1 107 ? -7.355 17.719 -6.434 1 82.12 107 PRO A CA 1
ATOM 827 C C . PRO A 1 107 ? -8.469 17.312 -5.469 1 82.12 107 PRO A C 1
ATOM 829 O O . PRO A 1 107 ? -9.234 16.391 -5.75 1 82.12 107 PRO A O 1
ATOM 832 N N . PHE A 1 108 ? -8.461 17.859 -4.23 1 83.06 108 PHE A N 1
ATOM 833 C CA . PHE A 1 108 ? -9.477 17.562 -3.232 1 83.06 108 PHE A CA 1
ATOM 834 C C . PHE A 1 108 ? -10.266 18.812 -2.865 1 83.06 108 PHE A C 1
ATOM 836 O O . PHE A 1 108 ? -9.773 19.938 -3.033 1 83.06 108 PHE A O 1
ATOM 843 N N . SER A 1 109 ? -11.539 18.578 -2.4 1 88.94 109 SER A N 1
ATOM 844 C CA . SER A 1 109 ? -12.375 19.625 -1.814 1 88.94 109 SER A CA 1
ATOM 845 C C . SER A 1 109 ? -11.844 20.062 -0.45 1 88.94 109 SER A C 1
ATOM 847 O O . SER A 1 109 ? -11.594 19.219 0.417 1 88.94 109 SER A O 1
ATOM 849 N N . THR A 1 110 ? -11.781 21.438 -0.319 1 90.38 110 THR A N 1
ATOM 850 C CA . THR A 1 110 ? -11.32 21.984 0.951 1 90.38 110 THR A CA 1
ATOM 851 C C . THR A 1 110 ? -12.258 21.594 2.084 1 90.38 110 THR A C 1
ATOM 853 O O . THR A 1 110 ? -11.812 21.234 3.174 1 90.38 110 THR A O 1
ATOM 856 N N . GLU A 1 111 ? -13.461 21.688 1.79 1 91.5 111 GLU A N 1
ATOM 857 C CA . GLU A 1 111 ? -14.461 21.344 2.793 1 91.5 111 GLU A CA 1
ATOM 858 C C . GLU A 1 111 ? -14.352 19.875 3.207 1 91.5 111 GLU A C 1
ATOM 860 O O . GLU A 1 111 ? -14.383 19.562 4.395 1 91.5 111 GLU A O 1
ATOM 865 N N . GLU A 1 112 ? -14.188 19.047 2.24 1 89.69 112 GLU A N 1
ATOM 866 C CA . GLU A 1 112 ? -14.086 17.609 2.516 1 89.69 112 GLU A CA 1
ATOM 867 C C . GLU A 1 112 ? -12.828 17.297 3.318 1 89.69 112 GLU A C 1
ATOM 869 O O . GLU A 1 112 ? -12.867 16.484 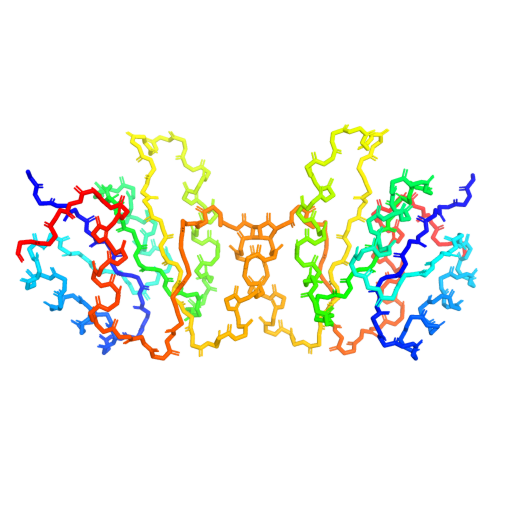4.246 1 89.69 112 GLU A O 1
ATOM 874 N N . LEU A 1 113 ? -11.719 17.828 2.912 1 93.12 113 LEU A N 1
ATOM 875 C CA . LEU A 1 113 ? -10.469 17.609 3.629 1 93.12 113 LEU A CA 1
ATOM 876 C C . LEU A 1 113 ? -10.594 18.031 5.086 1 93.12 113 LEU A C 1
ATOM 878 O O . LEU A 1 113 ? -10.203 17.297 5.992 1 93.12 113 LEU A O 1
ATOM 882 N N . LEU A 1 114 ? -11.25 19.203 5.379 1 94.38 114 LEU A N 1
ATOM 883 C CA . LEU A 1 114 ? -11.391 19.719 6.734 1 94.38 114 LEU A CA 1
ATOM 884 C C . LEU A 1 114 ? -12.305 18.828 7.566 1 94.38 114 LEU A C 1
ATOM 886 O O . LEU A 1 114 ? -12.047 18.609 8.758 1 94.38 114 LEU A O 1
ATOM 890 N N . LYS A 1 115 ? -13.305 18.375 6.906 1 91.88 115 LYS A N 1
ATOM 891 C CA . LYS A 1 115 ? -14.219 17.469 7.594 1 91.88 115 LYS A CA 1
ATOM 892 C C . LYS A 1 115 ? -13.5 16.203 8.031 1 91.88 115 LYS A C 1
ATOM 894 O O . LYS A 1 115 ? -13.656 15.742 9.172 1 91.88 115 LYS A O 1
ATOM 899 N N . ARG A 1 116 ? -12.68 15.633 7.164 1 89.88 116 ARG A N 1
ATOM 900 C CA . ARG A 1 116 ? -11.938 14.414 7.48 1 89.88 116 ARG A CA 1
ATOM 901 C C . ARG A 1 116 ? -10.93 14.664 8.594 1 89.88 116 ARG A C 1
ATOM 903 O O . ARG A 1 116 ? -10.789 13.844 9.508 1 89.88 116 ARG A O 1
ATOM 910 N N . VAL A 1 117 ? -10.281 15.758 8.492 1 94.44 117 VAL A N 1
ATOM 911 C CA . VAL A 1 117 ? -9.312 16.125 9.516 1 94.44 117 VAL A CA 1
ATOM 912 C C . VAL A 1 117 ? -10.016 16.234 10.875 1 94.44 117 VAL A C 1
ATOM 914 O O . VAL A 1 117 ? -9.539 15.68 11.867 1 94.44 117 VAL A O 1
ATOM 917 N N . ALA A 1 118 ? -11.133 16.891 10.891 1 93.06 118 ALA A N 1
ATOM 918 C CA . ALA A 1 118 ? -11.875 17.094 12.125 1 93.06 118 ALA A CA 1
ATOM 919 C C . ALA A 1 118 ? -12.344 15.758 12.703 1 93.06 118 ALA A C 1
ATOM 921 O O . ALA A 1 118 ? -12.281 15.547 13.922 1 93.06 118 ALA A O 1
ATOM 922 N N . GLN A 1 119 ? -12.781 14.93 11.898 1 90.12 119 GLN A N 1
ATOM 923 C CA . GLN A 1 119 ? -13.273 13.617 12.312 1 90.12 119 GLN A CA 1
ATOM 924 C C . GLN A 1 119 ? -12.172 12.797 12.977 1 90.12 119 GLN A C 1
ATOM 926 O O . GLN A 1 119 ? -12.414 12.125 13.977 1 90.12 119 GLN A O 1
ATOM 931 N N . HIS A 1 120 ? -11.008 12.82 12.406 1 91.31 120 HIS A N 1
ATOM 932 C CA . HIS A 1 120 ? -9.914 12 12.914 1 91.31 120 HIS A CA 1
ATOM 933 C C . HIS A 1 120 ? -9.312 12.602 14.18 1 91.31 120 HIS A C 1
ATOM 935 O O . HIS A 1 120 ? -8.805 11.883 15.039 1 91.31 120 HIS A O 1
ATOM 941 N N . LEU A 1 121 ? -9.352 13.914 14.273 1 92.62 121 LEU A N 1
ATOM 942 C CA . LEU A 1 121 ? -8.758 14.57 15.438 1 92.62 121 LEU A CA 1
ATOM 943 C C . LEU A 1 121 ? -9.797 14.758 16.547 1 92.62 121 LEU A C 1
ATOM 945 O O . LEU A 1 121 ? -9.438 15.039 17.688 1 92.62 121 LEU A O 1
ATOM 949 N N . GLY A 1 122 ? -11.031 14.312 16.297 1 81.25 122 GLY A N 1
ATOM 950 C CA . GLY A 1 122 ? -12.078 14.531 17.281 1 81.25 122 GLY A CA 1
ATOM 951 C C . GLY A 1 122 ? -12.352 16 17.547 1 81.25 122 GLY A C 1
ATOM 952 O O . GLY A 1 122 ? -12.797 16.359 18.641 1 81.25 122 GLY A O 1
ATOM 953 N N . SER A 1 123 ? -11.781 16.797 16.719 1 64.31 123 SER A N 1
ATOM 954 C CA . SER A 1 123 ? -12.008 18.219 16.969 1 64.31 123 SER A CA 1
ATOM 955 C C . SER A 1 123 ? -13.188 18.734 16.141 1 64.31 123 SER A C 1
ATOM 957 O O . SER A 1 123 ? -13.5 18.188 15.086 1 64.31 123 SER A O 1
ATOM 959 N N . GLU A 1 124 ? -14.25 19.203 16.703 1 52.84 124 GLU A N 1
ATOM 960 C CA . GLU A 1 124 ? -15.266 19.969 15.977 1 52.84 124 GLU A CA 1
ATOM 961 C C . GLU A 1 124 ? -14.664 21.219 15.344 1 52.84 124 GLU A C 1
ATOM 963 O O . GLU A 1 124 ? -13.852 21.906 15.969 1 52.84 124 GLU A O 1
ATOM 968 N N . ALA A 1 125 ? -14.352 21.203 13.891 1 49.72 125 ALA A N 1
ATOM 969 C CA . ALA A 1 125 ? -14.039 22.5 13.305 1 49.72 125 ALA A CA 1
ATOM 970 C C . ALA A 1 125 ? -14.812 23.609 14 1 49.72 125 ALA A C 1
ATOM 972 O O . ALA A 1 125 ? -16.016 23.484 14.242 1 49.72 125 ALA A O 1
ATOM 973 N N . ALA A 1 126 ? -14.141 24.578 14.586 1 42.06 126 ALA A N 1
ATOM 974 C CA . ALA A 1 126 ? -14.875 25.75 15.039 1 42.06 126 ALA A CA 1
ATOM 975 C C . ALA A 1 126 ? -15.57 26.453 13.875 1 42.06 126 ALA A C 1
ATOM 977 O O . ALA A 1 126 ? -15.062 26.453 12.75 1 42.06 126 ALA A O 1
ATOM 978 N N . MET B 1 1 ? -6.457 22.828 23.516 1 64.12 1 MET B N 1
ATOM 979 C CA . MET B 1 1 ? -5.238 23.172 22.781 1 64.12 1 MET B CA 1
ATOM 980 C C . MET B 1 1 ? -5.379 22.812 21.312 1 64.12 1 MET B C 1
ATOM 982 O O . MET B 1 1 ? -6.156 21.922 20.953 1 64.12 1 MET B O 1
ATOM 986 N N . SER B 1 2 ? -4.918 23.656 20.391 1 88.75 2 SER B N 1
ATOM 987 C CA . SER B 1 2 ? -5.121 23.484 18.953 1 88.75 2 SER B CA 1
ATOM 988 C C . SER B 1 2 ? -4.34 22.281 18.422 1 88.75 2 SER B C 1
ATOM 990 O O . SER B 1 2 ? -3.213 22.031 18.859 1 88.75 2 SER B O 1
ATOM 992 N N . HIS B 1 3 ? -5 21.531 17.703 1 95.19 3 HIS B N 1
ATOM 993 C CA . HIS B 1 3 ? -4.32 20.375 17.141 1 95.19 3 HIS B CA 1
ATOM 994 C C . HIS B 1 3 ? -3.213 20.812 16.172 1 95.19 3 HIS B C 1
ATOM 996 O O . HIS B 1 3 ? -3.346 21.828 15.484 1 95.19 3 HIS B O 1
ATOM 1002 N N . LYS B 1 4 ? -2.162 20.094 16.234 1 97.44 4 LYS B N 1
ATOM 1003 C CA . LYS B 1 4 ? -1.009 20.328 15.375 1 97.44 4 LYS B CA 1
ATOM 1004 C C . LYS B 1 4 ? -1.085 19.484 14.109 1 97.44 4 LYS B C 1
ATOM 1006 O O . LYS B 1 4 ? -1.257 18.266 14.188 1 97.44 4 LYS B O 1
ATOM 1011 N N . ILE B 1 5 ? -0.935 20.172 12.953 1 97.88 5 ILE B N 1
ATOM 1012 C CA . ILE B 1 5 ? -0.976 19.453 11.68 1 97.88 5 ILE B CA 1
ATOM 1013 C C . ILE B 1 5 ? 0.289 19.766 10.875 1 97.88 5 ILE B C 1
ATOM 1015 O O . ILE B 1 5 ? 0.656 20.922 10.695 1 97.88 5 ILE B O 1
ATOM 1019 N N . LEU B 1 6 ? 0.965 18.688 10.469 1 98.44 6 LEU B N 1
ATOM 1020 C CA . LEU B 1 6 ? 2.113 18.828 9.586 1 98.44 6 LEU B CA 1
ATOM 1021 C C . LEU B 1 6 ? 1.716 18.547 8.141 1 98.44 6 LEU B C 1
ATOM 1023 O O . LEU B 1 6 ? 1.133 17.5 7.84 1 98.44 6 LEU B O 1
ATOM 1027 N N . VAL B 1 7 ? 2.021 19.484 7.281 1 97.94 7 VAL B N 1
ATOM 1028 C CA . VAL B 1 7 ? 1.811 19.328 5.844 1 97.94 7 VAL B CA 1
ATOM 1029 C C . VAL B 1 7 ? 3.137 19 5.16 1 97.94 7 VAL B C 1
ATOM 1031 O O . VAL B 1 7 ? 4.105 19.75 5.289 1 97.94 7 VAL B O 1
ATOM 1034 N N . VAL B 1 8 ? 3.139 17.859 4.461 1 96.31 8 VAL B N 1
ATOM 1035 C CA . VAL B 1 8 ? 4.352 17.406 3.779 1 96.31 8 VAL B CA 1
ATOM 1036 C C . VAL B 1 8 ? 4.098 17.328 2.275 1 96.31 8 VAL B C 1
ATOM 1038 O O . VAL B 1 8 ? 3.385 16.438 1.808 1 96.31 8 VAL B O 1
ATOM 1041 N N . ASP B 1 9 ? 4.719 18.25 1.57 1 92.94 9 ASP B N 1
ATOM 1042 C CA . ASP B 1 9 ? 4.555 18.359 0.124 1 92.94 9 ASP B CA 1
ATOM 1043 C C . ASP B 1 9 ? 5.73 19.094 -0.509 1 92.94 9 ASP B C 1
ATOM 1045 O O . ASP B 1 9 ? 6.16 20.141 -0.005 1 92.94 9 ASP B O 1
ATOM 1049 N N . ASP B 1 10 ? 6.211 18.547 -1.581 1 88.44 10 ASP B N 1
ATOM 1050 C CA . ASP B 1 10 ? 7.352 19.219 -2.203 1 88.44 10 ASP B CA 1
ATOM 1051 C C . ASP B 1 10 ? 6.902 20.359 -3.102 1 88.44 10 ASP B C 1
ATOM 1053 O O . ASP B 1 10 ? 7.711 21.203 -3.49 1 88.44 10 ASP B O 1
ATOM 1057 N N . GLU B 1 11 ? 5.668 20.344 -3.447 1 88.06 11 GLU B N 1
ATOM 1058 C CA . GLU B 1 11 ? 5.129 21.453 -4.219 1 88.06 11 GLU B CA 1
ATOM 1059 C C . GLU B 1 11 ? 4.691 22.594 -3.303 1 88.06 11 GLU B C 1
ATOM 1061 O O . GLU B 1 11 ? 3.656 22.5 -2.639 1 88.06 11 GLU B O 1
ATOM 1066 N N . GLU B 1 12 ? 5.348 23.703 -3.367 1 91.38 12 GLU B N 1
ATOM 1067 C CA . GLU B 1 12 ? 5.156 24.828 -2.449 1 91.38 12 GLU B CA 1
ATOM 10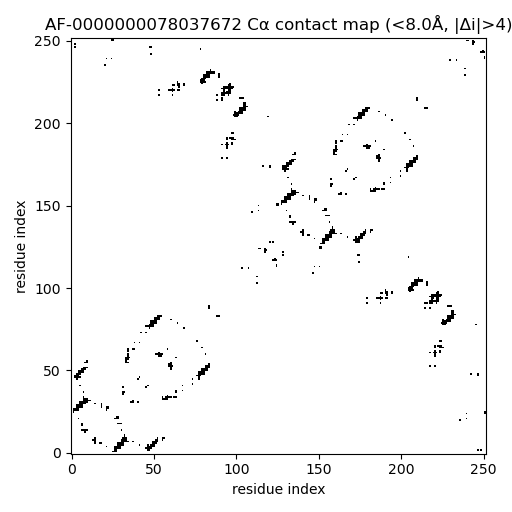68 C C . GLU B 1 12 ? 3.742 25.391 -2.557 1 91.38 12 GLU B C 1
ATOM 1070 O O . GLU B 1 12 ? 3.148 25.781 -1.55 1 91.38 12 GLU B O 1
ATOM 1075 N N . ALA B 1 13 ? 3.279 25.453 -3.771 1 91.19 13 ALA B N 1
ATOM 1076 C CA . ALA B 1 13 ? 1.943 26.016 -3.967 1 91.19 13 ALA B CA 1
ATOM 1077 C C . ALA B 1 13 ? 0.896 25.219 -3.199 1 91.19 13 ALA B C 1
ATOM 1079 O O . ALA B 1 13 ? -0.007 25.797 -2.588 1 91.19 13 ALA B O 1
ATOM 1080 N N . ILE B 1 14 ? 1.072 23.938 -3.166 1 89.44 14 ILE B N 1
ATOM 1081 C CA . ILE B 1 14 ? 0.122 23.062 -2.488 1 89.44 14 ILE B CA 1
ATOM 1082 C C . ILE B 1 14 ? 0.297 23.188 -0.977 1 89.44 14 ILE B C 1
ATOM 1084 O O . ILE B 1 14 ? -0.684 23.312 -0.24 1 89.44 14 ILE B O 1
ATOM 1088 N N . SER B 1 15 ? 1.511 23.094 -0.514 1 94.31 15 SER B N 1
ATOM 1089 C CA . SER B 1 15 ? 1.767 23.172 0.921 1 94.31 15 SER B CA 1
ATOM 1090 C C . SER B 1 15 ? 1.298 24.5 1.506 1 94.31 15 SER B C 1
ATOM 1092 O O . SER B 1 15 ? 0.743 24.531 2.605 1 94.31 15 SER B O 1
ATOM 1094 N N . LEU B 1 16 ? 1.438 25.578 0.787 1 94 16 LEU B N 1
ATOM 1095 C CA . LEU B 1 16 ? 1.022 26.891 1.256 1 94 16 LEU B CA 1
ATOM 1096 C C . LEU B 1 16 ? -0.498 27 1.304 1 94 16 LEU B C 1
ATOM 1098 O O . LEU B 1 16 ? -1.058 27.531 2.266 1 94 16 LEU B O 1
ATOM 1102 N N . ALA B 1 17 ? -1.064 26.578 0.262 1 94.38 17 ALA B N 1
ATOM 1103 C CA . ALA B 1 17 ? -2.525 26.594 0.225 1 94.38 17 ALA B CA 1
ATOM 1104 C C . ALA B 1 17 ? -3.111 25.797 1.39 1 94.38 17 ALA B C 1
ATOM 1106 O O . ALA B 1 17 ? -4.039 26.266 2.059 1 94.38 17 ALA B O 1
ATOM 1107 N N . LEU B 1 18 ? -2.549 24.656 1.647 1 96.38 18 LEU B N 1
ATOM 1108 C CA . LEU B 1 18 ? -3.021 23.797 2.736 1 96.38 18 LEU B CA 1
ATOM 1109 C C . LEU B 1 18 ? -2.746 24.453 4.09 1 96.38 18 LEU B C 1
ATOM 1111 O O . LEU B 1 18 ? -3.574 24.375 5 1 96.38 18 LEU B O 1
ATOM 1115 N N . GLU B 1 19 ? -1.597 25.078 4.238 1 97 19 GLU B N 1
ATOM 1116 C CA . GLU B 1 19 ? -1.264 25.766 5.48 1 97 19 GLU B CA 1
ATOM 1117 C C . GLU B 1 19 ? -2.281 26.859 5.797 1 97 19 GLU B C 1
ATOM 1119 O O . GLU B 1 19 ? -2.773 26.953 6.922 1 97 19 GLU B O 1
ATOM 1124 N N . PHE B 1 20 ? -2.6 27.656 4.832 1 96.06 20 PHE B N 1
ATOM 1125 C CA . PHE B 1 20 ? -3.545 28.75 5.004 1 96.06 20 PHE B CA 1
ATOM 1126 C C . PHE B 1 20 ? -4.914 28.234 5.41 1 96.06 20 PHE B C 1
ATOM 1128 O O . PHE B 1 20 ? -5.508 28.719 6.379 1 96.06 20 PHE B O 1
ATOM 1135 N N . LEU B 1 21 ? -5.301 27.219 4.684 1 95.38 21 LEU B N 1
ATOM 1136 C CA . LEU B 1 21 ? -6.605 26.609 4.922 1 95.38 21 LEU B CA 1
ATOM 1137 C C . LEU B 1 21 ? -6.699 26.078 6.344 1 95.38 21 LEU B C 1
ATOM 1139 O O . LEU B 1 21 ? -7.668 26.344 7.055 1 95.38 21 LEU B O 1
ATOM 1143 N N . LEU B 1 22 ? -5.734 25.391 6.777 1 96.69 22 LEU B N 1
ATOM 1144 C CA . LEU B 1 22 ? -5.762 24.703 8.07 1 96.69 22 LEU B CA 1
ATOM 1145 C C . LEU B 1 22 ? -5.602 25.703 9.211 1 96.69 22 LEU B C 1
ATOM 1147 O O . LEU B 1 22 ? -6.23 25.547 10.266 1 96.69 22 LEU B O 1
ATOM 1151 N N . LYS B 1 23 ? -4.805 26.734 9.008 1 96.75 23 LYS B N 1
ATOM 1152 C CA . LYS B 1 23 ? -4.676 27.781 10.016 1 96.75 23 LYS B CA 1
ATOM 1153 C C . LYS B 1 23 ? -5.996 28.531 10.203 1 96.75 23 LYS B C 1
ATOM 1155 O O . LYS B 1 23 ? -6.387 28.828 11.336 1 96.75 23 LYS B O 1
ATOM 1160 N N . ARG B 1 24 ? -6.637 28.75 9.109 1 95 24 ARG B N 1
ATOM 1161 C CA . ARG B 1 24 ? -7.93 29.422 9.172 1 95 24 ARG B CA 1
ATOM 1162 C C . ARG B 1 24 ? -8.953 28.578 9.93 1 95 24 ARG B C 1
ATOM 1164 O O . ARG B 1 24 ? -9.852 29.125 10.578 1 95 24 ARG B O 1
ATOM 1171 N N . ALA B 1 25 ? -8.75 27.312 9.898 1 94.31 25 ALA B N 1
ATOM 1172 C CA . ALA B 1 25 ? -9.656 26.391 10.57 1 94.31 25 ALA B CA 1
ATOM 1173 C C . ALA B 1 25 ? -9.305 26.234 12.047 1 94.31 25 ALA B C 1
ATOM 1175 O O . ALA B 1 25 ? -10.008 25.562 12.805 1 94.31 25 ALA B O 1
ATOM 1176 N N . GLY B 1 26 ? -8.203 26.812 12.461 1 94.69 26 GLY B N 1
ATOM 1177 C CA . GLY B 1 26 ? -7.895 26.859 13.875 1 94.69 26 GLY B CA 1
ATOM 1178 C C . GLY B 1 26 ? -6.789 25.906 14.289 1 94.69 26 GLY B C 1
ATOM 1179 O O . GLY B 1 26 ? -6.543 25.703 15.477 1 94.69 26 GLY B O 1
ATOM 1180 N N . TYR B 1 27 ? -6.066 25.359 13.383 1 96.62 27 TYR B N 1
ATOM 1181 C CA . TYR B 1 27 ? -5.004 24.406 13.695 1 96.62 27 TYR B CA 1
ATOM 1182 C C . TYR B 1 27 ? -3.646 25.094 13.734 1 96.62 27 TYR B C 1
ATOM 1184 O O . TYR B 1 27 ? -3.463 26.156 13.125 1 96.62 27 TYR B O 1
ATOM 1192 N N . GLU B 1 28 ? -2.807 24.562 14.508 1 97.62 28 GLU B N 1
ATOM 1193 C CA . GLU B 1 28 ? -1.39 24.891 14.367 1 97.62 28 GLU B CA 1
ATOM 1194 C C . GLU B 1 28 ? -0.751 24.094 13.234 1 97.62 28 GLU B C 1
ATOM 1196 O O . GLU B 1 28 ? -0.919 22.875 13.148 1 97.62 28 GLU B O 1
ATOM 1201 N N . VAL B 1 29 ? -0.057 24.844 12.383 1 97.81 29 VAL B N 1
ATOM 1202 C CA . VAL B 1 29 ? 0.365 24.156 11.164 1 97.81 29 VAL B CA 1
ATOM 1203 C C . VAL B 1 29 ? 1.858 24.375 10.938 1 97.81 29 VAL B C 1
ATOM 1205 O O . VAL B 1 29 ? 2.363 25.484 11.125 1 97.81 29 VAL B O 1
ATOM 1208 N N . ALA B 1 30 ? 2.541 23.391 10.57 1 98.12 30 ALA B N 1
ATOM 1209 C CA . ALA B 1 30 ? 3.906 23.438 10.055 1 98.12 30 ALA B CA 1
ATOM 1210 C C . ALA B 1 30 ? 4.004 22.75 8.695 1 98.12 30 ALA B C 1
ATOM 1212 O O . ALA B 1 30 ? 3.105 22 8.312 1 98.12 30 ALA B O 1
ATOM 1213 N N . VAL B 1 31 ? 5.125 23.016 7.996 1 97.62 31 VAL B N 1
ATOM 1214 C CA . VAL B 1 31 ? 5.285 22.484 6.648 1 97.62 31 VAL B CA 1
ATOM 1215 C C . VAL B 1 31 ? 6.656 21.812 6.52 1 97.62 31 VAL B C 1
ATOM 1217 O O . VAL B 1 31 ? 7.633 22.266 7.113 1 97.62 31 VAL B O 1
ATOM 1220 N N . ALA B 1 32 ? 6.68 20.734 5.812 1 96.5 32 ALA B N 1
ATOM 1221 C CA . ALA B 1 32 ? 7.898 20.078 5.352 1 96.5 32 ALA B CA 1
ATOM 1222 C C . ALA B 1 32 ? 7.879 19.891 3.836 1 96.5 32 ALA B C 1
ATOM 1224 O O . ALA B 1 32 ? 6.824 19.641 3.252 1 96.5 32 ALA B O 1
ATOM 1225 N N . ARG B 1 33 ? 9.062 19.891 3.258 1 92.5 33 ARG B N 1
ATOM 1226 C CA . ARG B 1 33 ? 9.094 19.906 1.8 1 92.5 33 ARG B CA 1
ATOM 1227 C C . ARG B 1 33 ? 9.625 18.594 1.239 1 92.5 33 ARG B C 1
ATOM 1229 O O . ARG B 1 33 ? 9.688 18.406 0.022 1 92.5 33 ARG B O 1
ATOM 1236 N N . ASP B 1 34 ? 10.148 17.75 2.074 1 88.69 34 ASP B N 1
ATOM 1237 C CA . ASP B 1 34 ? 10.602 16.422 1.665 1 88.69 34 ASP B CA 1
ATOM 1238 C C . ASP B 1 34 ? 10.508 15.43 2.822 1 88.69 34 ASP B C 1
ATOM 1240 O O . ASP B 1 34 ? 10.156 15.805 3.941 1 88.69 34 ASP B O 1
ATOM 1244 N N . GLY B 1 35 ? 10.773 14.188 2.572 1 89.38 35 GLY B N 1
ATOM 1245 C CA . GLY B 1 35 ? 10.641 13.117 3.551 1 89.38 35 GLY B CA 1
ATOM 1246 C C . GLY B 1 35 ? 11.57 13.273 4.738 1 89.38 35 GLY B C 1
ATOM 1247 O O . GLY B 1 35 ? 11.195 12.977 5.871 1 89.38 35 GLY B O 1
ATOM 1248 N N . VAL B 1 36 ? 12.766 13.758 4.441 1 89.75 36 VAL B N 1
ATOM 1249 C CA . VAL B 1 36 ? 13.758 13.914 5.5 1 89.75 36 VAL B CA 1
ATOM 1250 C C . VAL B 1 36 ? 13.305 14.992 6.48 1 89.75 36 VAL B C 1
ATOM 1252 O O . VAL B 1 36 ? 13.289 14.766 7.695 1 89.75 36 VAL B O 1
ATOM 1255 N N . GLU B 1 37 ? 12.898 16.062 5.961 1 94.44 37 GLU B N 1
ATOM 1256 C CA . GLU B 1 37 ? 12.391 17.141 6.801 1 94.44 37 GLU B CA 1
ATOM 1257 C C . GLU B 1 37 ? 11.141 16.719 7.559 1 94.44 37 GLU B C 1
ATOM 1259 O O . GLU B 1 37 ? 10.961 17.078 8.719 1 94.44 37 GLU B O 1
ATOM 1264 N N . ALA B 1 38 ? 10.336 15.938 6.879 1 96.38 38 ALA B N 1
ATOM 1265 C CA . ALA B 1 38 ? 9.109 15.445 7.5 1 96.38 38 ALA B CA 1
ATOM 1266 C C . ALA B 1 38 ? 9.414 14.609 8.742 1 96.38 38 ALA B C 1
ATOM 1268 O O . ALA B 1 38 ? 8.836 14.836 9.805 1 96.38 38 ALA B O 1
ATOM 1269 N N . LEU B 1 39 ? 10.328 13.727 8.617 1 93.81 39 LEU B N 1
ATOM 1270 C CA . LEU B 1 39 ? 10.656 12.836 9.727 1 93.81 39 LEU B CA 1
ATOM 1271 C C . LEU B 1 39 ? 11.258 13.617 10.891 1 93.81 39 LEU B C 1
ATOM 1273 O O . LEU B 1 39 ? 10.953 13.328 12.055 1 93.81 39 LEU B O 1
ATOM 1277 N N . GLU B 1 40 ? 12.062 14.625 10.57 1 95.31 40 GLU B N 1
ATOM 1278 C CA . GLU B 1 40 ? 12.641 15.469 11.609 1 95.31 40 GLU B CA 1
ATOM 1279 C C . GLU B 1 40 ? 11.555 16.234 12.367 1 95.31 40 GLU B C 1
ATOM 1281 O O . GLU B 1 40 ? 11.578 16.297 13.602 1 95.31 40 GLU B O 1
ATOM 1286 N N . ARG B 1 41 ? 10.609 16.734 11.656 1 97 41 ARG B N 1
ATOM 1287 C CA . ARG B 1 41 ? 9.547 17.531 12.273 1 97 41 ARG B CA 1
ATOM 1288 C C . ARG B 1 41 ? 8.602 16.641 13.07 1 97 41 ARG B C 1
ATOM 1290 O O . ARG B 1 41 ? 8.117 17.047 14.133 1 97 41 ARG B O 1
ATOM 1297 N N . ILE B 1 42 ? 8.375 15.492 12.586 1 96.81 42 ILE B N 1
ATOM 1298 C CA . ILE B 1 42 ? 7.484 14.57 13.289 1 96.81 42 ILE B CA 1
ATOM 1299 C C . ILE B 1 42 ? 8.102 14.188 14.633 1 96.81 42 ILE B C 1
ATOM 1301 O O . ILE B 1 42 ? 7.414 14.172 15.656 1 96.81 42 ILE B O 1
ATOM 1305 N N . ALA B 1 43 ? 9.359 13.984 14.594 1 94.12 43 ALA B N 1
ATOM 1306 C CA . ALA B 1 43 ? 10.062 13.57 15.805 1 94.12 43 ALA B CA 1
ATOM 1307 C C . ALA B 1 43 ? 10.109 14.703 16.828 1 94.12 43 ALA B C 1
ATOM 1309 O O . ALA B 1 43 ? 9.953 14.477 18.031 1 94.12 43 ALA B O 1
ATOM 1310 N N . LYS B 1 44 ? 10.211 15.93 16.391 1 95.19 44 LYS B N 1
ATOM 1311 C CA . LYS B 1 44 ? 10.438 17.062 17.281 1 95.19 44 LYS B CA 1
ATOM 1312 C C . LYS B 1 44 ? 9.117 17.734 17.672 1 95.19 44 LYS B C 1
ATOM 1314 O O . LYS B 1 44 ? 8.922 18.094 18.828 1 95.19 44 LYS B O 1
ATOM 1319 N N . TRP B 1 45 ? 8.297 17.891 16.719 1 96.81 45 TRP B N 1
ATOM 1320 C CA . TRP B 1 45 ? 7.098 18.688 16.922 1 96.81 45 TRP B CA 1
ATOM 1321 C C . TRP B 1 45 ? 5.906 17.828 17.297 1 96.81 45 TRP B C 1
ATOM 1323 O O . TRP B 1 45 ? 4.906 18.312 17.812 1 96.81 45 TRP B O 1
ATOM 1333 N N . ARG B 1 46 ? 5.969 16.562 16.984 1 95.75 46 ARG B N 1
ATOM 1334 C CA . ARG B 1 46 ? 4.969 15.555 17.328 1 95.75 46 ARG B CA 1
ATOM 1335 C C . ARG B 1 46 ? 3.57 16.016 16.938 1 95.75 46 ARG B C 1
ATOM 1337 O O . ARG B 1 46 ? 2.699 16.172 17.797 1 95.75 46 ARG B O 1
ATOM 1344 N N . PRO B 1 47 ? 3.348 16.156 15.688 1 97.62 47 PRO B N 1
ATOM 1345 C CA . PRO B 1 47 ? 2.012 16.547 15.227 1 97.62 47 PRO B CA 1
ATOM 1346 C C . PRO B 1 47 ? 0.952 15.492 15.539 1 97.62 47 PRO B C 1
ATOM 1348 O O . PRO B 1 47 ? 1.28 14.32 15.711 1 97.62 47 PRO B O 1
ATOM 1351 N N . ASP B 1 48 ? -0.258 16.047 15.617 1 96.25 48 ASP B N 1
ATOM 1352 C CA . ASP B 1 48 ? -1.391 15.148 15.812 1 96.25 48 ASP B CA 1
ATOM 1353 C C . ASP B 1 48 ? -1.789 14.477 14.5 1 96.25 48 ASP B C 1
ATOM 1355 O O . ASP B 1 48 ? -2.357 13.383 14.5 1 96.25 48 ASP B O 1
ATOM 1359 N N . LEU B 1 49 ? -1.518 15.148 13.422 1 96.75 49 LEU B N 1
ATOM 1360 C CA . LEU B 1 49 ? -1.892 14.68 12.086 1 96.75 49 LEU B CA 1
ATOM 1361 C C . LEU B 1 49 ? -0.874 15.133 11.047 1 96.75 49 LEU B C 1
ATOM 1363 O O . LEU B 1 49 ? -0.371 16.266 11.109 1 96.75 49 LEU B O 1
ATOM 1367 N N . VAL B 1 50 ? -0.588 14.211 10.141 1 97.06 50 VAL B N 1
ATOM 1368 C CA . VAL B 1 50 ? 0.318 14.508 9.039 1 97.06 50 VAL B CA 1
ATOM 1369 C C . VAL B 1 50 ? -0.42 14.352 7.707 1 97.06 50 VAL B C 1
ATOM 1371 O O . VAL B 1 50 ? -1.024 13.312 7.441 1 97.06 50 VAL B O 1
ATOM 1374 N N . LEU B 1 51 ? -0.492 15.414 6.934 1 95.81 51 LEU B N 1
ATOM 1375 C CA . LEU B 1 51 ? -0.855 15.328 5.523 1 95.81 51 LEU B CA 1
ATOM 1376 C C . LEU B 1 51 ? 0.377 15.078 4.66 1 95.81 51 LEU B C 1
ATOM 1378 O O . LEU B 1 51 ? 1.24 15.953 4.535 1 95.81 51 LEU B O 1
ATOM 1382 N N . LEU B 1 52 ? 0.414 13.922 4.039 1 92.12 52 LEU B N 1
ATOM 1383 C CA . LEU B 1 52 ? 1.646 13.438 3.428 1 92.12 52 LEU B CA 1
ATOM 1384 C C . LEU B 1 52 ? 1.443 13.164 1.942 1 92.12 52 LEU B C 1
ATOM 1386 O O . LEU B 1 52 ? 0.699 12.258 1.57 1 92.12 52 LEU B O 1
ATOM 1390 N N . ASP B 1 53 ? 2.162 13.977 1.149 1 86.88 53 ASP B N 1
ATOM 1391 C CA . ASP B 1 53 ? 2.152 13.727 -0.288 1 86.88 53 ASP B CA 1
ATOM 1392 C C . ASP B 1 53 ? 2.887 12.43 -0.622 1 86.88 53 ASP B C 1
ATOM 1394 O O . ASP B 1 53 ? 3.994 12.188 -0.136 1 86.88 53 ASP B O 1
ATOM 1398 N N . ILE B 1 54 ? 2.359 11.656 -1.374 1 78 54 ILE B N 1
ATOM 1399 C CA . ILE B 1 54 ? 2.969 10.383 -1.747 1 78 54 ILE B CA 1
ATOM 1400 C C . ILE B 1 54 ? 4.133 10.625 -2.705 1 78 54 ILE B C 1
ATOM 1402 O O . ILE B 1 54 ? 5.223 10.086 -2.52 1 78 54 ILE B O 1
ATOM 1406 N N . MET B 1 55 ? 3.877 11.406 -3.787 1 71.75 55 MET B N 1
ATOM 1407 C CA . MET B 1 55 ? 4.867 11.609 -4.84 1 71.75 55 MET B CA 1
ATOM 1408 C C . MET B 1 55 ? 5.781 12.781 -4.508 1 71.75 55 MET B C 1
ATOM 1410 O O . MET B 1 55 ? 5.414 13.938 -4.711 1 71.75 55 MET B O 1
ATOM 1414 N N . MET B 1 56 ? 6.789 12.523 -3.785 1 74.5 56 MET B N 1
ATOM 1415 C CA . MET B 1 56 ? 7.848 13.5 -3.543 1 74.5 56 MET B CA 1
ATOM 1416 C C . MET B 1 56 ? 9.188 12.992 -4.051 1 74.5 56 MET B C 1
ATOM 1418 O O . MET B 1 56 ? 9.406 11.781 -4.141 1 74.5 56 MET B O 1
ATOM 1422 N N . PRO B 1 57 ? 9.883 13.953 -4.574 1 63.62 57 PRO B N 1
ATOM 1423 C CA . PRO B 1 57 ? 11.219 13.516 -4.98 1 63.62 57 PRO B CA 1
ATOM 1424 C C . PRO B 1 57 ? 11.992 12.859 -3.84 1 63.62 57 PRO B C 1
ATOM 1426 O O . PRO B 1 57 ? 11.938 13.32 -2.699 1 63.62 57 PRO B O 1
ATOM 1429 N N . GLY B 1 58 ? 12.734 11.734 -4.082 1 55.34 58 GLY B N 1
ATOM 1430 C CA . GLY B 1 58 ? 13.508 11.008 -3.082 1 55.34 58 GLY B CA 1
ATOM 1431 C C . GLY B 1 58 ? 12.703 9.938 -2.367 1 55.34 58 GLY B C 1
ATOM 1432 O O . GLY B 1 58 ? 12.195 9.008 -2.998 1 55.34 58 GLY B O 1
ATOM 1433 N N . LYS B 1 59 ? 12.719 10.219 -1.006 1 56.12 59 LYS B N 1
ATOM 1434 C CA . LYS B 1 59 ? 11.922 9.289 -0.202 1 56.12 59 LYS B CA 1
ATOM 1435 C C . LYS B 1 59 ? 10.43 9.5 -0.436 1 56.12 59 LYS B C 1
ATOM 1437 O O . LYS B 1 59 ? 9.898 10.578 -0.159 1 56.12 59 LYS B O 1
ATOM 1442 N N . ASP B 1 60 ? 9.805 8.469 -0.935 1 68.81 60 ASP B N 1
ATOM 1443 C CA . ASP B 1 60 ? 8.398 8.695 -1.262 1 68.81 60 ASP B CA 1
ATOM 1444 C C . ASP B 1 60 ? 7.527 8.633 -0.011 1 68.81 60 ASP B C 1
ATOM 1446 O O . ASP B 1 60 ? 8.008 8.297 1.071 1 68.81 60 ASP B O 1
ATOM 1450 N N . GLY B 1 61 ? 6.379 9.32 0.016 1 78.56 61 GLY B N 1
ATOM 1451 C CA . GLY B 1 61 ? 5.434 9.422 1.118 1 78.56 61 GLY B CA 1
ATOM 1452 C C . GLY B 1 61 ? 5.203 8.094 1.824 1 78.56 61 GLY B C 1
ATOM 1453 O O . GLY B 1 61 ? 4.988 8.062 3.039 1 78.56 61 GLY B O 1
ATOM 1454 N N 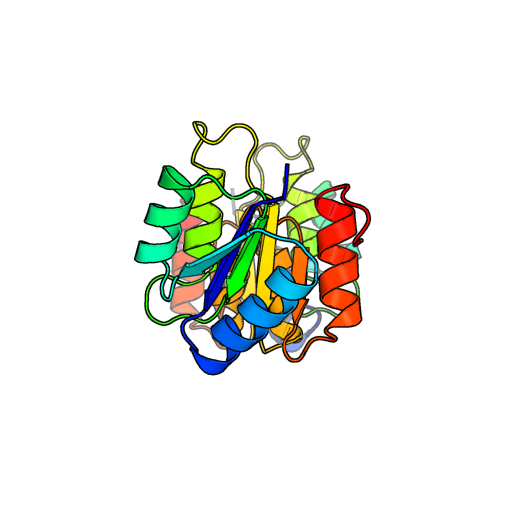. PHE B 1 62 ? 5.516 7.07 1.128 1 73.81 62 PHE B N 1
ATOM 1455 C CA . PHE B 1 62 ? 5.309 5.75 1.713 1 73.81 62 PHE B CA 1
ATOM 1456 C C . PHE B 1 62 ? 6.422 5.414 2.701 1 73.81 62 PHE B C 1
ATOM 1458 O O . PHE B 1 62 ? 6.156 4.891 3.785 1 73.81 62 PHE B O 1
ATOM 1465 N N . GLU B 1 63 ? 7.535 5.66 2.287 1 73.69 63 GLU B N 1
ATOM 1466 C CA . GLU B 1 63 ? 8.68 5.414 3.162 1 73.69 63 GLU B CA 1
ATOM 1467 C C . GLU B 1 63 ? 8.578 6.23 4.445 1 73.69 63 GLU B C 1
ATOM 1469 O O . GLU B 1 63 ? 8.898 5.738 5.531 1 73.69 63 GLU B O 1
ATOM 1474 N N . VAL B 1 64 ? 8.109 7.41 4.27 1 84.75 64 VAL B N 1
ATOM 1475 C CA . VAL B 1 64 ? 7.938 8.266 5.438 1 84.75 64 VAL B CA 1
ATOM 1476 C C . VAL B 1 64 ? 6.891 7.664 6.371 1 84.75 64 VAL B C 1
ATOM 1478 O O . VAL B 1 64 ? 7.121 7.539 7.574 1 84.75 64 VAL B O 1
ATOM 1481 N N . CYS B 1 65 ? 5.77 7.27 5.812 1 85.25 65 CYS B N 1
ATOM 1482 C CA . CYS B 1 65 ? 4.688 6.688 6.605 1 85.25 65 CYS B CA 1
ATOM 1483 C C . CYS B 1 65 ? 5.156 5.438 7.332 1 85.25 65 CYS B C 1
ATOM 1485 O O . CYS B 1 65 ? 4.926 5.289 8.531 1 85.25 65 CYS B O 1
ATOM 1487 N N . GLN B 1 66 ? 5.875 4.676 6.645 1 74.94 66 GLN B N 1
ATOM 1488 C CA . GLN B 1 66 ? 6.387 3.441 7.234 1 74.94 66 GLN B CA 1
ATOM 1489 C C . GLN B 1 66 ? 7.344 3.734 8.383 1 74.94 66 GLN B C 1
ATOM 1491 O O . GLN B 1 66 ? 7.27 3.096 9.438 1 74.94 66 GLN B O 1
ATOM 1496 N N . THR B 1 67 ? 8.203 4.613 8.125 1 82 67 THR B N 1
ATOM 1497 C CA . THR B 1 67 ? 9.18 4.98 9.141 1 82 67 THR B CA 1
ATOM 1498 C C . THR B 1 67 ? 8.484 5.492 10.398 1 82 67 THR B C 1
ATOM 1500 O O . THR B 1 67 ? 8.828 5.09 11.516 1 82 67 THR B O 1
ATOM 1503 N N . VAL B 1 68 ? 7.48 6.262 10.234 1 88.5 68 VAL B N 1
ATOM 1504 C CA . VAL B 1 68 ? 6.762 6.844 11.359 1 88.5 68 VAL B CA 1
ATOM 1505 C C . VAL B 1 68 ? 6.062 5.742 12.156 1 88.5 68 VAL B C 1
ATOM 1507 O O . VAL B 1 68 ? 6.098 5.738 13.391 1 88.5 68 VAL B O 1
ATOM 1510 N N . ARG B 1 69 ? 5.441 4.824 11.461 1 83.94 69 ARG B N 1
ATOM 1511 C CA . ARG B 1 69 ? 4.715 3.75 12.133 1 83.94 69 ARG B CA 1
ATOM 1512 C C . ARG B 1 69 ? 5.668 2.854 12.914 1 83.94 69 ARG B C 1
ATOM 1514 O O . ARG B 1 69 ? 5.266 2.217 13.891 1 83.94 69 ARG B O 1
ATOM 1521 N N . GLY B 1 70 ? 6.812 2.896 12.555 1 76.44 70 GLY B N 1
ATOM 1522 C CA . GLY B 1 70 ? 7.812 2.115 13.258 1 76.44 70 GLY B CA 1
ATOM 1523 C C . GLY B 1 70 ? 8.398 2.836 14.461 1 76.44 70 GLY B C 1
ATOM 1524 O O . GLY B 1 70 ? 9.148 2.246 15.242 1 76.44 70 GLY B O 1
ATOM 1525 N N . MET B 1 71 ? 8.109 4.086 14.531 1 83.12 71 MET B N 1
ATOM 1526 C CA . MET B 1 71 ? 8.617 4.871 15.656 1 83.12 71 MET B CA 1
ATOM 1527 C C . MET B 1 71 ? 7.766 4.648 16.906 1 83.12 71 MET B C 1
ATOM 1529 O O . MET B 1 71 ? 6.793 5.371 17.141 1 83.12 71 MET B O 1
ATOM 1533 N N . SER B 1 72 ? 8.086 3.805 17.781 1 81.88 72 SER B N 1
ATOM 1534 C CA . SER B 1 72 ? 7.316 3.41 18.953 1 81.88 72 SER B CA 1
ATOM 1535 C C . SER B 1 72 ? 7.293 4.523 20 1 81.88 72 SER B C 1
ATOM 1537 O O . SER B 1 72 ? 6.414 4.551 20.859 1 81.88 72 SER B O 1
ATOM 1539 N N . GLU B 1 73 ? 8.281 5.43 19.875 1 88.31 73 GLU B N 1
ATOM 1540 C CA . GLU B 1 73 ? 8.359 6.508 20.859 1 88.31 73 GLU B CA 1
ATOM 1541 C C . GLU B 1 73 ? 7.27 7.547 20.625 1 88.31 73 GLU B C 1
ATOM 1543 O O . GLU B 1 73 ? 7.004 8.383 21.5 1 88.31 73 GLU B O 1
ATOM 1548 N N . LEU B 1 74 ? 6.715 7.473 19.484 1 87.19 74 LEU B N 1
ATOM 1549 C CA . LEU B 1 74 ? 5.617 8.383 19.172 1 87.19 74 LEU B CA 1
ATOM 1550 C C . LEU B 1 74 ? 4.297 7.848 19.719 1 87.19 74 LEU B C 1
ATOM 1552 O O . LEU B 1 74 ? 3.596 7.109 19.016 1 87.19 74 LEU B O 1
ATOM 1556 N N . THR B 1 75 ? 4.004 8.172 20.953 1 87.94 75 THR B N 1
ATOM 1557 C CA . THR B 1 75 ? 2.77 7.762 21.609 1 87.94 75 THR B CA 1
ATOM 1558 C C . THR B 1 75 ? 2.057 8.961 22.219 1 87.94 75 THR B C 1
ATOM 1560 O O . THR B 1 75 ? 2.578 9.602 23.141 1 87.94 75 THR B O 1
ATOM 1563 N N . PRO B 1 76 ? 0.947 9.297 21.578 1 88.75 76 PRO B N 1
ATOM 1564 C CA . PRO B 1 76 ? 0.221 8.586 20.516 1 88.75 76 PRO B CA 1
ATOM 1565 C C . PRO B 1 76 ? 0.83 8.797 19.125 1 88.75 76 PRO B C 1
ATOM 1567 O O . PRO B 1 76 ? 1.529 9.789 18.906 1 88.75 76 PRO B O 1
ATOM 1570 N N . GLN B 1 77 ? 0.588 7.918 18.234 1 91.44 77 GLN B N 1
ATOM 1571 C CA . GLN B 1 77 ? 1.007 8.07 16.844 1 91.44 77 GLN B CA 1
ATOM 1572 C C . GLN B 1 77 ? 0.179 9.141 16.125 1 91.44 77 GLN B C 1
ATOM 1574 O O . GLN B 1 77 ? -1.029 9.242 16.344 1 91.44 77 GLN B O 1
ATOM 1579 N N . PRO B 1 78 ? 0.866 9.891 15.32 1 95.44 78 PRO B N 1
ATOM 1580 C CA . PRO B 1 78 ? 0.045 10.82 14.547 1 95.44 78 PRO B CA 1
ATOM 1581 C C . PRO B 1 78 ? -0.84 10.117 13.523 1 95.44 78 PRO B C 1
ATOM 1583 O O . PRO B 1 78 ? -0.464 9.07 12.992 1 95.44 78 PRO B O 1
ATOM 1586 N N . LYS B 1 79 ? -1.967 10.711 13.328 1 93.25 79 LYS B N 1
ATOM 1587 C CA . LYS B 1 79 ? -2.732 10.297 12.156 1 93.25 79 LYS B CA 1
ATOM 1588 C C . LYS B 1 79 ? -2.01 10.672 10.867 1 93.25 79 LYS B C 1
ATOM 1590 O O . LYS B 1 79 ? -1.405 11.742 10.781 1 93.25 79 LYS B O 1
ATOM 1595 N N . ILE B 1 80 ? -2.041 9.797 9.914 1 91.81 80 ILE B N 1
ATOM 1596 C CA . ILE B 1 80 ? -1.391 10.117 8.641 1 91.81 80 ILE B CA 1
ATOM 1597 C C . ILE B 1 80 ? -2.402 10.008 7.504 1 91.81 80 ILE B C 1
ATOM 1599 O O . ILE B 1 80 ? -3.02 8.961 7.309 1 91.81 80 ILE B O 1
ATOM 1603 N N . PHE B 1 81 ? -2.578 11.188 6.746 1 89.31 81 PHE B N 1
ATOM 1604 C CA . PHE B 1 81 ? -3.303 11.227 5.484 1 89.31 81 PHE B CA 1
ATOM 1605 C C . PHE B 1 81 ? -2.336 11.227 4.305 1 89.31 81 PHE B C 1
ATOM 1607 O O . PHE B 1 81 ? -1.478 12.102 4.199 1 89.31 81 PHE B O 1
ATOM 1614 N N . MET B 1 82 ? -2.479 10.266 3.488 1 86 82 MET B N 1
ATOM 1615 C CA . MET B 1 82 ? -1.688 10.258 2.262 1 86 82 MET B CA 1
ATOM 1616 C C . MET B 1 82 ? -2.398 11.016 1.146 1 86 82 MET B C 1
ATOM 1618 O O . MET B 1 82 ? -3.568 10.75 0.859 1 86 82 MET B O 1
ATOM 1622 N N . LEU B 1 83 ? -1.734 12.039 0.604 1 84.56 83 LEU B N 1
ATOM 1623 C CA . LEU B 1 83 ? -2.25 12.797 -0.531 1 84.56 83 LEU B CA 1
ATOM 1624 C C . LEU B 1 83 ? -1.705 12.242 -1.845 1 84.56 83 LEU B C 1
ATOM 1626 O O . LEU B 1 83 ? -0.511 11.961 -1.955 1 84.56 83 LEU B O 1
ATOM 1630 N N . THR B 1 84 ? -2.602 12.078 -2.877 1 73.88 84 THR B N 1
ATOM 1631 C CA . THR B 1 84 ? -2.174 11.484 -4.137 1 73.88 84 THR B CA 1
ATOM 1632 C C . THR B 1 84 ? -2.848 12.172 -5.32 1 73.88 84 THR B C 1
ATOM 1634 O O . THR B 1 84 ? -3.973 12.664 -5.199 1 73.88 84 THR B O 1
ATOM 1637 N N . ALA B 1 85 ? -2.113 12.461 -6.484 1 66.5 85 ALA B N 1
ATOM 1638 C CA . ALA B 1 85 ? -2.717 13 -7.703 1 66.5 85 ALA B CA 1
ATOM 1639 C C . ALA B 1 85 ? -3.516 11.93 -8.438 1 66.5 85 ALA B C 1
ATOM 1641 O O . ALA B 1 85 ? -4.289 12.234 -9.352 1 66.5 85 ALA B O 1
ATOM 1642 N N . LYS B 1 86 ? -3.203 10.789 -8.258 1 55.81 86 LYS B N 1
ATOM 1643 C CA . LYS B 1 86 ? -3.811 9.75 -9.086 1 55.81 86 LYS B CA 1
ATOM 1644 C C . LYS B 1 86 ? -4.828 8.938 -8.289 1 55.81 86 LYS B C 1
ATOM 1646 O O . LYS B 1 86 ? -4.5 8.375 -7.238 1 55.81 86 LYS B O 1
ATOM 1651 N N . GLY B 1 87 ? -6.031 9.25 -8.469 1 53.38 87 GLY B N 1
ATOM 1652 C CA . GLY B 1 87 ? -7.086 8.453 -7.859 1 53.38 87 GLY B CA 1
ATOM 1653 C C . GLY B 1 87 ? -6.766 6.973 -7.812 1 53.38 87 GLY B C 1
ATOM 1654 O O . GLY B 1 87 ? -7 6.312 -6.801 1 53.38 87 GLY B O 1
ATOM 1655 N N . ARG B 1 88 ? -6.344 6.543 -8.938 1 47.34 88 ARG B N 1
ATOM 1656 C CA . ARG B 1 88 ? -6.023 5.121 -9.055 1 47.34 88 ARG B CA 1
ATOM 1657 C C . ARG B 1 88 ? -4.902 4.734 -8.102 1 47.34 88 ARG B C 1
ATOM 1659 O O . ARG B 1 88 ? -4.832 3.588 -7.652 1 47.34 88 ARG B O 1
ATOM 1666 N N . GLU B 1 89 ? -4.188 5.715 -7.777 1 46.88 89 GLU B N 1
ATOM 1667 C CA . GLU B 1 89 ? -3.053 5.48 -6.891 1 46.88 89 GLU B CA 1
ATOM 1668 C C . GLU B 1 89 ? -3.516 5.195 -5.465 1 46.88 89 GLU B C 1
ATOM 1670 O O . GLU B 1 89 ? -2.936 4.355 -4.773 1 46.88 89 GLU B O 1
ATOM 1675 N N . VAL B 1 90 ? -4.496 5.906 -4.957 1 47.34 90 VAL B N 1
ATOM 1676 C CA . VAL B 1 90 ? -5.055 5.633 -3.639 1 47.34 90 VAL B CA 1
ATOM 1677 C C . VAL B 1 90 ? -5.492 4.172 -3.557 1 47.34 90 VAL B C 1
ATOM 1679 O O . VAL B 1 90 ? -5.238 3.496 -2.555 1 47.34 90 VAL B O 1
ATOM 1682 N N . GLU B 1 91 ? -6.188 3.818 -4.473 1 45.84 91 GLU B N 1
ATOM 1683 C CA . GLU B 1 91 ? -6.688 2.445 -4.48 1 45.84 91 GLU B CA 1
ATOM 1684 C C . GLU B 1 91 ? -5.547 1.443 -4.324 1 45.84 91 GLU B C 1
ATOM 1686 O O . GLU B 1 91 ? -5.684 0.451 -3.604 1 45.84 91 GLU B O 1
ATOM 1691 N N . ARG B 1 92 ? -4.551 1.732 -4.996 1 44.19 92 ARG B N 1
ATOM 1692 C CA . ARG B 1 92 ? -3.381 0.858 -4.992 1 44.19 92 ARG B CA 1
ATOM 1693 C C . ARG B 1 92 ? -2.666 0.904 -3.648 1 44.19 92 ARG B C 1
ATOM 1695 O O . ARG B 1 92 ? -2.203 -0.124 -3.15 1 44.19 92 ARG B O 1
ATOM 1702 N N . THR B 1 93 ? -2.596 2.135 -3.148 1 45.75 93 THR B N 1
ATOM 1703 C CA . THR B 1 93 ? -1.89 2.385 -1.896 1 45.75 93 THR B CA 1
ATOM 1704 C C . THR B 1 93 ? -2.496 1.564 -0.761 1 45.75 93 THR B C 1
ATOM 1706 O O . THR B 1 93 ? -1.773 1.056 0.099 1 45.75 93 THR B O 1
ATOM 1709 N N . LYS B 1 94 ? -3.693 1.457 -0.718 1 46.28 94 LYS B N 1
ATOM 1710 C CA . LYS B 1 94 ? -4.332 0.617 0.292 1 46.28 94 LYS B CA 1
ATOM 1711 C C . LYS B 1 94 ? -3.832 -0.822 0.205 1 46.28 94 LYS B C 1
ATOM 1713 O O . LYS B 1 94 ? -3.727 -1.511 1.223 1 46.28 94 LYS B O 1
ATOM 1718 N N . GLY B 1 95 ? -3.574 -1.236 -0.959 1 45.03 95 GLY B N 1
ATOM 1719 C CA . GLY B 1 95 ? -3.256 -2.641 -1.159 1 45.03 95 GLY B CA 1
ATOM 1720 C C . GLY B 1 95 ? -1.93 -3.045 -0.544 1 45.03 95 GLY B C 1
ATOM 1721 O O . GLY B 1 95 ? -1.756 -4.191 -0.129 1 45.03 95 GLY B O 1
ATOM 1722 N N . LEU B 1 96 ? -0.828 -2.18 -0.723 1 45.94 96 LEU B N 1
ATOM 1723 C CA . LEU B 1 96 ? 0.489 -2.578 -0.239 1 45.94 96 LEU B CA 1
ATOM 1724 C C . LEU B 1 96 ? 0.473 -2.785 1.271 1 45.94 96 LEU B C 1
ATOM 1726 O O . LEU B 1 96 ? 1.202 -3.633 1.794 1 45.94 96 LEU B O 1
ATOM 1730 N N . ALA B 1 97 ? -0.088 -1.733 1.942 1 46.56 97 ALA B N 1
ATOM 1731 C CA . ALA B 1 97 ? -0.116 -2.152 3.342 1 46.56 97 ALA B CA 1
ATOM 1732 C C . ALA B 1 97 ? -0.486 -3.627 3.465 1 46.56 97 ALA B C 1
ATOM 1734 O O . ALA B 1 97 ? -0.539 -4.168 4.57 1 46.56 97 ALA B O 1
ATOM 1735 N N . VAL B 1 98 ? -0.551 -4.188 2.203 1 52.53 98 VAL B N 1
ATOM 1736 C CA . VAL B 1 98 ? -1.142 -5.52 2.283 1 52.53 98 VAL B CA 1
ATOM 1737 C C . VAL B 1 98 ? -0.04 -6.578 2.242 1 52.53 98 VAL B C 1
ATOM 1739 O O . VAL B 1 98 ? 0.925 -6.449 1.485 1 52.53 98 VAL B O 1
ATOM 1742 N N . GLY B 1 99 ? 0.548 -7.039 3.24 1 65.5 99 GLY B N 1
ATOM 1743 C CA . GLY B 1 99 ? 1.269 -8.242 3.619 1 65.5 99 GLY B CA 1
ATOM 1744 C C . GLY B 1 99 ? 1.888 -8.961 2.438 1 65.5 99 GLY B C 1
ATOM 1745 O O . GLY B 1 99 ? 2.232 -10.141 2.535 1 65.5 99 GLY B O 1
ATOM 1746 N N . ALA B 1 100 ? 2.207 -8.086 1.257 1 77.19 100 ALA B N 1
ATOM 1747 C CA . ALA B 1 100 ? 2.822 -8.766 0.117 1 77.19 100 ALA B CA 1
ATOM 1748 C C . ALA B 1 100 ? 4.312 -8.984 0.353 1 77.19 100 ALA B C 1
ATOM 1750 O O . ALA B 1 100 ? 4.977 -8.172 1.002 1 77.19 100 ALA B O 1
ATOM 1751 N N . ASP B 1 101 ? 4.852 -10.062 -0.301 1 81.62 101 ASP B N 1
ATOM 1752 C CA . ASP B 1 101 ? 6.266 -10.391 -0.17 1 81.62 101 ASP B CA 1
ATOM 1753 C C . ASP B 1 101 ? 7.082 -9.758 -1.295 1 81.62 101 ASP B C 1
ATOM 1755 O O . ASP B 1 101 ? 8.281 -9.516 -1.141 1 81.62 101 ASP B O 1
ATOM 1759 N N . ASP B 1 102 ? 6.457 -9.508 -2.51 1 80.88 102 ASP B N 1
ATOM 1760 C CA . ASP B 1 102 ? 7.105 -8.914 -3.676 1 80.88 102 ASP B CA 1
ATOM 1761 C C . ASP B 1 102 ? 6.086 -8.234 -4.586 1 80.88 102 ASP B C 1
ATOM 1763 O O . ASP B 1 102 ? 4.883 -8.469 -4.469 1 80.88 102 ASP B O 1
ATOM 1767 N N . TYR B 1 103 ? 6.621 -7.277 -5.422 1 78.75 103 TYR B N 1
ATOM 1768 C CA . TYR B 1 103 ? 5.828 -6.586 -6.434 1 78.75 103 TYR B CA 1
ATOM 1769 C C . TYR B 1 103 ? 6.461 -6.723 -7.812 1 78.75 103 TYR B C 1
ATOM 1771 O O . TYR B 1 103 ? 7.668 -6.535 -7.969 1 78.75 103 TYR B O 1
ATOM 1779 N N . VAL B 1 104 ? 5.617 -7.113 -8.836 1 81.19 104 VAL B N 1
ATOM 1780 C CA . VAL B 1 104 ? 6.102 -7.324 -10.195 1 81.19 104 VAL B CA 1
ATOM 1781 C C . VAL B 1 104 ? 5.293 -6.473 -11.172 1 81.19 104 VAL B C 1
ATOM 1783 O O . VAL B 1 104 ? 4.059 -6.531 -11.188 1 81.19 104 VAL B O 1
ATOM 1786 N N . VAL B 1 105 ? 5.98 -5.68 -11.969 1 77.81 105 VAL B N 1
ATOM 1787 C CA . VAL B 1 105 ? 5.316 -4.789 -12.922 1 77.81 105 VAL B CA 1
ATOM 1788 C C . VAL B 1 105 ? 5.113 -5.508 -14.25 1 77.81 105 VAL B C 1
ATOM 1790 O O . VAL B 1 105 ? 6.031 -6.156 -14.758 1 77.81 105 VAL B O 1
ATOM 1793 N N . LYS B 1 106 ? 3.938 -5.383 -14.688 1 79.62 106 LYS B N 1
ATOM 1794 C CA . LYS B 1 106 ? 3.648 -5.875 -16.031 1 79.62 106 LYS B CA 1
ATOM 1795 C C . LYS B 1 106 ? 3.99 -4.824 -17.094 1 79.62 106 LYS B C 1
ATOM 1797 O O . LYS B 1 106 ? 3.744 -3.633 -16.891 1 79.62 106 LYS B O 1
ATOM 1802 N N . PRO B 1 107 ? 4.531 -5.199 -18.297 1 82 107 PRO B N 1
ATOM 1803 C CA . PRO B 1 107 ? 5.016 -6.539 -18.625 1 82 107 PRO B CA 1
ATOM 1804 C C . PRO B 1 107 ? 6.305 -6.902 -17.891 1 82 107 PRO B C 1
ATOM 1806 O O . PRO B 1 107 ? 7.078 -6.012 -17.531 1 82 107 PRO B O 1
ATOM 1809 N N . PHE B 1 108 ? 6.461 -8.188 -17.5 1 83.06 108 PHE B N 1
ATOM 1810 C CA . PHE B 1 108 ? 7.656 -8.641 -16.797 1 83.06 108 PHE B CA 1
ATOM 1811 C C . PHE B 1 108 ? 8.398 -9.688 -17.625 1 83.06 108 PHE B C 1
ATOM 1813 O O . PHE B 1 108 ? 7.809 -10.344 -18.484 1 83.06 108 PHE B O 1
ATOM 1820 N N . SER B 1 109 ? 9.742 -9.766 -17.375 1 88.62 109 SER B N 1
ATOM 1821 C CA . SER B 1 109 ? 10.578 -10.82 -17.922 1 88.62 109 SER B CA 1
ATOM 1822 C C . SER B 1 109 ? 10.273 -12.164 -17.266 1 88.62 109 SER B C 1
ATOM 1824 O O . SER B 1 109 ? 10.242 -12.273 -16.047 1 88.62 109 SER B O 1
ATOM 1826 N N . THR B 1 110 ? 10.117 -13.195 -18.203 1 90.31 110 THR B N 1
ATOM 1827 C CA . THR B 1 110 ? 9.852 -14.539 -17.719 1 90.31 110 THR B CA 1
ATOM 1828 C C . THR B 1 110 ? 11 -15.039 -16.844 1 90.31 110 THR B C 1
ATOM 1830 O O . THR B 1 110 ? 10.781 -15.641 -15.797 1 90.31 110 THR B O 1
ATOM 1833 N N . GLU B 1 111 ? 12.133 -14.781 -17.312 1 91.44 111 GLU B N 1
ATOM 1834 C CA . GLU B 1 111 ? 13.32 -15.211 -16.578 1 91.44 111 GLU B CA 1
ATOM 1835 C C . GLU B 1 111 ? 13.383 -14.555 -15.203 1 91.44 111 GLU B C 1
ATOM 1837 O O . GLU B 1 111 ? 13.648 -15.219 -14.203 1 91.44 111 GLU B O 1
ATOM 1842 N N . GLU B 1 112 ? 13.125 -13.297 -15.172 1 89.25 112 GLU B N 1
ATOM 1843 C CA . GLU B 1 112 ? 13.18 -12.562 -13.914 1 89.25 112 GLU B CA 1
ATOM 1844 C C . GLU B 1 112 ? 12.109 -13.047 -12.938 1 89.25 112 GLU B C 1
ATOM 1846 O O . GLU B 1 112 ? 12.367 -13.188 -11.742 1 89.25 112 GLU B O 1
ATOM 1851 N N . LEU B 1 113 ? 10.906 -13.188 -13.422 1 93.12 113 LEU B N 1
ATOM 1852 C CA . LEU B 1 113 ? 9.82 -13.672 -12.57 1 93.12 113 LEU B CA 1
ATOM 1853 C C . LEU B 1 113 ? 10.164 -15.031 -11.977 1 93.12 113 LEU B C 1
ATOM 1855 O O . LEU B 1 113 ? 9.992 -15.242 -10.773 1 93.12 113 LEU B O 1
ATOM 1859 N N . LEU B 1 114 ? 10.758 -15.969 -12.758 1 94.44 114 LEU B N 1
ATOM 1860 C CA . LEU B 1 114 ? 11.094 -17.312 -12.289 1 94.44 114 LEU B CA 1
ATOM 1861 C C . LEU B 1 114 ? 12.203 -17.25 -11.242 1 94.44 114 LEU B C 1
ATOM 1863 O O . LEU B 1 114 ? 12.18 -18.016 -10.266 1 94.44 114 LEU B O 1
ATOM 1867 N N . LYS B 1 115 ? 13.117 -16.391 -11.508 1 91.69 115 LYS B N 1
ATOM 1868 C CA . LYS B 1 115 ? 14.203 -16.219 -10.547 1 91.69 115 LYS B CA 1
ATOM 1869 C C . LYS B 1 115 ? 13.672 -15.758 -9.195 1 91.69 115 LYS B C 1
ATOM 1871 O O . LYS B 1 115 ? 14.062 -16.281 -8.148 1 91.69 115 LYS B O 1
ATOM 1876 N N . ARG B 1 116 ? 12.75 -14.805 -9.203 1 89.31 116 ARG B N 1
ATOM 1877 C CA . ARG B 1 116 ? 12.172 -14.281 -7.969 1 89.31 116 ARG B CA 1
ATOM 1878 C C . ARG B 1 116 ? 11.352 -15.352 -7.254 1 89.31 116 ARG B C 1
ATOM 1880 O O . ARG B 1 116 ? 11.43 -15.492 -6.035 1 89.31 116 ARG B O 1
ATOM 1887 N N . VAL B 1 117 ? 10.617 -16.047 -8.016 1 94.38 117 VAL B N 1
ATOM 1888 C CA . VAL B 1 117 ? 9.82 -17.141 -7.457 1 94.38 117 VAL B CA 1
ATOM 1889 C C . VAL B 1 117 ? 10.734 -18.156 -6.781 1 94.38 117 VAL B C 1
ATOM 1891 O O . VAL B 1 117 ? 10.492 -18.562 -5.645 1 94.38 117 VAL B O 1
ATOM 1894 N N . ALA B 1 118 ? 11.781 -18.516 -7.449 1 93.19 118 ALA B N 1
ATOM 1895 C CA . ALA B 1 118 ? 12.711 -19.516 -6.922 1 93.19 118 ALA B CA 1
ATOM 1896 C C . ALA B 1 118 ? 13.375 -19.016 -5.637 1 93.19 118 ALA B C 1
ATOM 1898 O O . ALA B 1 118 ? 13.539 -19.781 -4.684 1 93.19 118 ALA B O 1
ATOM 1899 N N . GLN B 1 119 ? 13.734 -17.828 -5.633 1 89.88 119 GLN B N 1
ATOM 1900 C CA . GLN B 1 119 ? 14.391 -17.219 -4.477 1 89.88 119 GLN B CA 1
ATOM 1901 C C . GLN B 1 119 ? 13.484 -17.266 -3.25 1 89.88 119 GLN B C 1
ATOM 1903 O O . GLN B 1 119 ? 13.945 -17.531 -2.141 1 89.88 119 GLN B O 1
ATOM 1908 N N . HIS B 1 120 ? 12.242 -16.953 -3.424 1 91.19 120 HIS B N 1
ATOM 1909 C CA . HIS B 1 120 ? 11.312 -16.875 -2.299 1 91.19 120 HIS B CA 1
ATOM 1910 C C . HIS B 1 120 ? 10.898 -18.266 -1.829 1 91.19 120 HIS B C 1
ATOM 1912 O O . HIS B 1 120 ? 10.609 -18.453 -0.647 1 91.19 120 HIS B O 1
ATOM 1918 N N . LEU B 1 121 ? 10.852 -19.203 -2.756 1 92.75 121 LEU B N 1
ATOM 1919 C CA . LEU B 1 121 ? 10.422 -20.547 -2.387 1 92.75 121 LEU B CA 1
ATOM 1920 C C . LEU B 1 121 ? 11.609 -21.406 -1.997 1 92.75 121 LEU B C 1
ATOM 1922 O O . LEU B 1 121 ? 11.445 -22.469 -1.4 1 92.75 121 LEU B O 1
ATOM 1926 N N . GLY B 1 122 ? 12.805 -20.844 -2.029 1 81.38 122 GLY B N 1
ATOM 1927 C CA . GLY B 1 122 ? 13.992 -21.641 -1.734 1 81.38 122 GLY B CA 1
ATOM 1928 C C . GLY B 1 122 ? 14.195 -22.781 -2.701 1 81.38 122 GLY B C 1
ATOM 1929 O O . GLY B 1 122 ? 14.781 -23.812 -2.342 1 81.38 122 GLY B O 1
ATOM 1930 N N . SER B 1 123 ? 13.438 -22.734 -3.738 1 64.75 123 SER B N 1
ATOM 1931 C CA . SER B 1 123 ? 13.594 -23.828 -4.688 1 64.75 123 SER B CA 1
ATOM 1932 C C . SER B 1 123 ? 14.57 -23.469 -5.797 1 64.75 123 SER B C 1
ATOM 1934 O O . SER B 1 123 ? 14.75 -22.281 -6.109 1 64.75 123 SER B O 1
ATOM 1936 N N . GLU B 1 124 ? 15.633 -24.156 -6.016 1 53.78 124 GLU B N 1
ATOM 1937 C CA . GLU B 1 124 ? 16.422 -24.047 -7.238 1 53.78 124 GLU B CA 1
ATOM 1938 C C . GLU B 1 124 ? 15.609 -24.453 -8.461 1 53.78 124 GLU B C 1
ATOM 1940 O O . GLU B 1 124 ? 14.859 -25.422 -8.422 1 53.78 124 GLU B O 1
ATOM 1945 N N . ALA B 1 125 ? 15.023 -23.359 -9.305 1 49.94 125 ALA B N 1
ATOM 1946 C CA . ALA B 1 125 ? 14.477 -23.812 -10.578 1 49.94 125 ALA B CA 1
ATOM 1947 C C . ALA B 1 125 ? 15.266 -25 -11.133 1 49.94 125 ALA B C 1
ATOM 1949 O O . ALA B 1 125 ? 16.5 -24.984 -11.117 1 49.94 125 ALA B O 1
ATOM 1950 N N . ALA B 1 126 ? 14.648 -26.125 -11.32 1 42.62 126 ALA B N 1
ATOM 1951 C CA . ALA B 1 126 ? 15.352 -27.188 -12.039 1 42.62 126 ALA B CA 1
ATOM 1952 C C . ALA B 1 126 ? 15.734 -26.734 -13.445 1 42.62 126 ALA B C 1
ATOM 1954 O O . ALA B 1 126 ? 15.016 -25.938 -14.062 1 42.62 126 ALA B O 1
#